Protein AF-A0A815GZT3-F1 (afdb_monomer_lite)

Secondary structure (DSSP, 8-state):
-HHHHHHHHHHHHHHHHHHHHHHHHHHHHHHHHHHHHTT----B---HHHHHHHHHHTTTTTHHHHHHHHHHHHHHHHHHHHHH-TTS-SS---PPPS--SS--SSHHHHHHHHHHHHHHHHHHHHHHHTT----TTS-HHHHHHHHHHHHHHHHHHHHHHHHHHHH--HHHHHHHHHHHHHHHHHHHHHHHHT--SSS-BHHHHHHHTTHHHHHHHHHSTTSTHHHHHHHHHHHHHHHHHHHHHHHHHHHHHHHHHHHTT-SS---HHHHHHHHHHSTTSHHHHHHHHHTT---------HHHHHHTTT----TT----HHHHHHHHHHHHHHHHHHHHHHHHHT-

Organism: NCBI:txid392033

Sequence (347 aa):
MLSWITGIATLLLATSTLIIKWAILKPIHEEIVEKFKKAQPIFFKQHSICRIIDLRAEFNLFTFPLACFIILLFTITTKRVSFQGSKYCKGYIGIPIPLDIFAHVKRILAAVIFAIFADELLDIANDALNGSNPSSNQGVVIVYLLQILRVFVIGFRCYPTLAAVYIDTWFSLICATLYVWFDFSITIVYTGLCRNDFYPSELDYNKTKGGRTMIYLQYYGTGSKLLFFQLLKDIPRYLCLAYISIKLPILLYERIRHRHMRDKQLTREQKTLLYSSLPYSVEAQYVKKLFGMSNIKVSTNRFSQTFQFIYAWRDDFRFSSRVVSVYTSIFLLLYFLTIQASHLIDE

Foldseek 3Di:
DVVVVLLVQLVVQLVVLLVVLLVLVVVLLVVQQVCVVVVHQRADAFDPVLVVCVVCVLVVVPLQVLLVVLQVVLLVVLVVVVVVDVQRDPPDSDRQDLAPQFDPPPLVLLLLLLQLLLLVVVVLVCCVVVPPPPPPPDDPVNSVVSSVSSSVSSVSSSRLLSRLSVVLDLVSLVSNLVSLVVVLVSVSCCLRRHDDPLHDHPVRCVVVVCVSNSVVCVQVNSDCVSVVLSSLSCSSVSSSSSSSNSVSVVSSVVSVVVVVPDDDDDRPVRVVVVQCPPCLHLNNVLVCVVVVNDPPPDPPDPVQVVCCVVDNDDSNDDDGSVVSSVVSSVVSVVSNVVSVVVVVVSD

pLDDT: mean 74.04, std 13.17, range [41.16, 92.88]

Radius of gyration: 24.09 Å; chains: 1; bounding box: 69×40×69 Å

Structure (mmCIF, N/CA/C/O backbone):
data_AF-A0A815GZT3-F1
#
_entry.id   AF-A0A815GZT3-F1
#
loop_
_atom_site.group_PDB
_atom_site.id
_atom_site.type_symbol
_atom_site.label_atom_id
_atom_site.label_alt_id
_atom_site.label_comp_id
_atom_site.label_asym_id
_atom_site.label_entity_id
_atom_site.label_seq_id
_atom_site.pdbx_PDB_ins_code
_atom_site.Cartn_x
_atom_site.Cartn_y
_atom_site.Cartn_z
_atom_site.occupancy
_atom_site.B_iso_or_equiv
_atom_site.auth_seq_id
_atom_site.auth_comp_id
_atom_site.auth_asym_id
_atom_site.auth_atom_id
_atom_site.pdbx_PDB_model_num
ATOM 1 N N . MET A 1 1 ? -21.952 12.118 4.242 1.00 59.06 1 MET A N 1
ATOM 2 C CA . MET A 1 1 ? -21.153 13.284 3.803 1.00 59.06 1 MET A CA 1
ATOM 3 C C . MET A 1 1 ? -19.653 13.035 3.945 1.00 59.06 1 MET A C 1
ATOM 5 O O . MET A 1 1 ? -18.968 13.043 2.936 1.00 59.06 1 MET A O 1
ATOM 9 N N . LEU A 1 2 ? -19.148 12.706 5.142 1.00 72.88 2 LEU A N 1
ATOM 10 C CA . LEU A 1 2 ? -17.709 12.494 5.379 1.00 72.88 2 LEU A CA 1
ATOM 11 C C . LEU A 1 2 ? -17.058 11.428 4.471 1.00 72.88 2 LEU A C 1
ATOM 13 O O . LEU A 1 2 ? -15.956 11.645 3.986 1.00 72.88 2 LEU A O 1
ATOM 17 N N . SER A 1 3 ? -17.751 10.319 4.182 1.00 73.06 3 SER A N 1
ATOM 18 C CA . SER A 1 3 ? -17.237 9.268 3.284 1.00 73.06 3 SER A CA 1
ATOM 19 C C . SER A 1 3 ? -17.050 9.728 1.829 1.00 73.06 3 SER A C 1
ATOM 21 O O . SER A 1 3 ? -16.141 9.266 1.145 1.00 73.06 3 SER A O 1
ATOM 23 N N . TRP A 1 4 ? -17.885 10.657 1.356 1.00 77.00 4 TRP A N 1
ATOM 24 C CA . TRP A 1 4 ? -17.755 11.237 0.015 1.00 77.00 4 TRP A CA 1
ATOM 25 C C . TRP A 1 4 ? -16.590 12.220 -0.048 1.00 77.00 4 TRP A C 1
ATOM 27 O O . TRP A 1 4 ? -15.804 12.173 -0.985 1.00 77.00 4 TRP A O 1
ATOM 37 N N . ILE A 1 5 ? -16.427 13.038 0.997 1.00 83.75 5 ILE A N 1
ATOM 38 C CA . ILE A 1 5 ? -15.283 13.949 1.126 1.00 83.75 5 ILE A CA 1
ATOM 39 C C . ILE A 1 5 ? -13.978 13.149 1.144 1.00 83.75 5 ILE A C 1
ATOM 41 O O . ILE A 1 5 ? -13.048 13.503 0.426 1.00 83.75 5 ILE A O 1
ATOM 45 N N . THR A 1 6 ? -13.922 12.037 1.894 1.00 83.25 6 THR A N 1
ATOM 46 C CA . THR A 1 6 ? -12.751 11.151 1.858 1.00 83.25 6 THR A CA 1
ATOM 47 C C . THR A 1 6 ? -12.503 10.619 0.456 1.00 83.25 6 THR A C 1
ATOM 49 O O . THR A 1 6 ? -11.382 10.727 -0.009 1.00 83.25 6 THR A O 1
ATOM 52 N N . GLY A 1 7 ? -13.530 10.117 -0.240 1.00 82.69 7 GLY A N 1
ATOM 53 C CA . GLY A 1 7 ? -13.370 9.568 -1.590 1.00 82.69 7 GLY A CA 1
ATOM 54 C C . GLY A 1 7 ? -12.833 10.591 -2.597 1.00 82.69 7 GLY A C 1
ATOM 55 O O . GLY A 1 7 ? -11.872 10.315 -3.313 1.00 82.69 7 GLY A O 1
ATOM 56 N N . ILE A 1 8 ? -13.399 11.801 -2.605 1.00 87.31 8 ILE A N 1
ATOM 57 C CA . ILE A 1 8 ? -12.973 12.879 -3.508 1.00 87.31 8 ILE A CA 1
ATOM 58 C C . ILE A 1 8 ? -11.546 13.320 -3.185 1.00 87.31 8 ILE A C 1
ATOM 60 O O . ILE A 1 8 ? -10.714 13.392 -4.084 1.00 87.31 8 ILE A O 1
ATOM 64 N N . ALA A 1 9 ? -11.232 13.556 -1.909 1.00 87.38 9 ALA A N 1
ATOM 65 C CA . ALA A 1 9 ? -9.887 13.950 -1.506 1.00 87.38 9 ALA A CA 1
ATOM 66 C C . ALA A 1 9 ? -8.850 12.876 -1.878 1.00 87.38 9 ALA A C 1
ATOM 68 O O . ALA A 1 9 ? -7.750 13.213 -2.306 1.00 87.38 9 ALA A O 1
ATOM 69 N N . THR A 1 10 ? -9.200 11.589 -1.765 1.00 88.75 10 THR A N 1
ATOM 70 C CA . THR A 1 10 ? -8.295 10.489 -2.132 1.00 88.75 10 THR A CA 1
ATOM 71 C C . THR A 1 10 ? -8.036 10.412 -3.620 1.00 88.75 10 THR A C 1
ATOM 73 O O . THR A 1 10 ? -6.897 10.199 -4.020 1.00 88.75 10 THR A O 1
ATOM 76 N N . LEU A 1 11 ? -9.062 10.660 -4.434 1.00 89.19 11 LEU A N 1
ATOM 77 C CA . LEU A 1 11 ? -8.921 10.768 -5.882 1.00 89.19 11 LEU A CA 1
ATOM 78 C C . LEU A 1 11 ? -8.040 11.961 -6.259 1.00 89.19 11 LEU A C 1
ATOM 80 O O . LEU A 1 11 ? -7.100 11.807 -7.031 1.00 89.19 11 LEU A O 1
ATOM 84 N N . LEU A 1 12 ? -8.284 13.130 -5.664 1.00 91.56 12 LEU A N 1
ATOM 85 C CA . LEU A 1 12 ? -7.478 14.325 -5.917 1.00 91.56 12 LEU A CA 1
ATOM 86 C C . LEU A 1 12 ? -6.007 14.111 -5.545 1.00 91.56 12 LEU A C 1
ATOM 88 O O . LEU A 1 12 ? -5.129 14.427 -6.342 1.00 91.56 12 LEU A O 1
ATOM 92 N N . LEU A 1 13 ? -5.728 13.520 -4.381 1.00 90.44 13 LEU A N 1
ATOM 93 C CA . LEU A 1 13 ? -4.356 13.246 -3.960 1.00 90.44 13 LEU A CA 1
ATOM 94 C C . LEU A 1 13 ? -3.682 12.182 -4.841 1.00 90.44 13 LEU A C 1
ATOM 96 O O . LEU A 1 13 ? -2.530 12.353 -5.216 1.00 90.44 13 LEU A O 1
ATOM 100 N N . ALA A 1 14 ? -4.389 11.115 -5.225 1.00 89.31 14 ALA A N 1
ATOM 101 C CA . ALA A 1 14 ? -3.829 10.097 -6.114 1.00 89.31 14 ALA A CA 1
ATOM 102 C C . ALA A 1 14 ? -3.549 10.649 -7.525 1.00 89.31 14 ALA A C 1
ATOM 104 O O . ALA A 1 14 ? -2.499 10.375 -8.109 1.00 89.31 14 ALA A O 1
ATOM 105 N N . THR A 1 15 ? -4.456 11.467 -8.068 1.00 89.62 15 THR A N 1
ATOM 106 C CA . THR A 1 15 ? -4.259 12.108 -9.379 1.00 89.62 15 THR A CA 1
ATOM 107 C C . THR A 1 15 ? -3.105 13.104 -9.357 1.00 89.62 15 THR A C 1
ATOM 109 O O . THR A 1 15 ? -2.285 13.084 -10.272 1.00 89.62 15 THR A O 1
ATOM 112 N N . SER A 1 16 ? -2.961 13.915 -8.302 1.00 89.50 16 SER A N 1
ATOM 113 C CA . SER A 1 16 ? -1.829 14.839 -8.188 1.00 89.50 16 SER A CA 1
ATOM 114 C C . SER A 1 16 ? -0.494 14.097 -8.101 1.00 89.50 16 SER A C 1
ATOM 116 O O . SER A 1 16 ? 0.462 14.494 -8.766 1.00 89.50 16 SER A O 1
ATOM 118 N N . THR A 1 17 ? -0.427 12.968 -7.386 1.00 88.00 17 THR A N 1
ATOM 119 C CA . THR A 1 17 ? 0.793 12.147 -7.349 1.00 88.00 17 THR A CA 1
ATOM 120 C C . THR A 1 17 ? 1.118 11.482 -8.679 1.00 88.00 17 THR A C 1
ATOM 122 O O . THR A 1 17 ? 2.289 11.421 -9.053 1.00 88.00 17 THR A O 1
ATOM 125 N N . LEU A 1 18 ? 0.107 11.040 -9.431 1.00 87.19 18 LEU A N 1
ATOM 126 C CA . LEU A 1 18 ? 0.306 10.496 -10.777 1.00 87.19 18 LEU A CA 1
ATOM 127 C C . LEU A 1 18 ? 0.819 11.569 -11.748 1.00 87.19 18 LEU A C 1
ATOM 129 O O . LEU A 1 18 ? 1.704 11.286 -12.551 1.00 87.19 18 LEU A O 1
ATOM 133 N N . ILE A 1 19 ? 0.330 12.809 -11.636 1.00 88.75 19 ILE A N 1
ATOM 134 C CA . ILE A 1 19 ? 0.822 13.945 -12.432 1.00 88.75 19 ILE A CA 1
ATOM 135 C C . ILE A 1 19 ? 2.286 14.254 -12.093 1.00 88.75 19 ILE A C 1
ATOM 137 O O . ILE A 1 19 ? 3.094 14.439 -13.003 1.00 88.75 19 ILE A O 1
ATOM 141 N N . ILE A 1 20 ? 2.652 14.264 -10.805 1.00 87.25 20 ILE A N 1
ATOM 142 C CA . ILE A 1 20 ? 4.048 14.450 -10.375 1.00 87.25 20 ILE A CA 1
ATOM 143 C C . ILE A 1 20 ? 4.932 13.343 -10.960 1.00 87.25 20 ILE A C 1
ATOM 145 O O . ILE A 1 20 ? 5.982 13.630 -11.531 1.00 87.25 20 ILE A O 1
ATOM 149 N N . LYS A 1 21 ? 4.490 12.083 -10.882 1.00 85.94 21 LYS A N 1
ATOM 150 C CA . LYS A 1 21 ? 5.225 10.953 -11.456 1.00 85.94 21 LYS A CA 1
ATOM 151 C C . LYS A 1 21 ? 5.387 11.076 -12.969 1.00 85.94 21 LYS A C 1
ATOM 153 O O . LYS A 1 21 ? 6.482 10.863 -13.478 1.00 85.94 21 LYS A O 1
ATOM 158 N N . TRP A 1 22 ? 4.336 11.463 -13.687 1.00 87.62 22 TRP A N 1
ATOM 159 C CA . TRP A 1 22 ? 4.410 11.721 -15.125 1.00 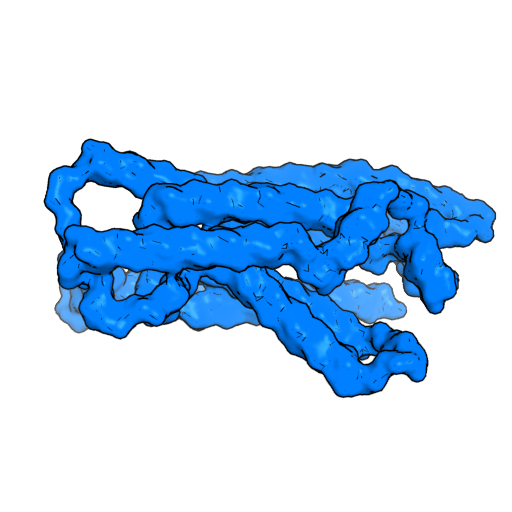87.62 22 TRP A CA 1
ATOM 160 C C . TRP A 1 22 ? 5.426 12.816 -15.460 1.00 87.62 22 TRP A C 1
ATOM 162 O O . TRP A 1 22 ? 6.231 12.644 -16.373 1.00 87.62 22 TRP A O 1
ATOM 172 N N . ALA A 1 23 ? 5.425 13.920 -14.708 1.00 87.94 23 ALA A N 1
ATOM 173 C CA . ALA A 1 23 ? 6.368 15.020 -14.905 1.00 87.94 23 ALA A CA 1
ATOM 174 C C . ALA A 1 23 ? 7.830 14.586 -14.700 1.00 87.94 23 ALA A C 1
ATOM 176 O O . ALA A 1 23 ? 8.710 15.087 -15.395 1.00 87.94 23 ALA A O 1
ATOM 177 N N . ILE A 1 24 ? 8.081 13.633 -13.795 1.00 84.56 24 ILE A N 1
ATOM 178 C CA . ILE A 1 24 ? 9.407 13.042 -13.566 1.00 84.56 24 ILE A CA 1
ATOM 179 C C . ILE A 1 24 ? 9.781 12.043 -14.672 1.00 84.56 24 ILE A C 1
ATOM 181 O O . ILE A 1 24 ? 10.914 12.042 -15.145 1.00 84.56 24 ILE A O 1
ATOM 185 N N . LEU A 1 25 ? 8.843 11.195 -15.101 1.00 83.00 25 LEU A N 1
ATOM 186 C CA . LEU A 1 25 ? 9.104 10.133 -16.078 1.00 83.00 25 LEU A CA 1
ATOM 187 C C . LEU A 1 25 ? 9.253 10.643 -17.512 1.00 83.00 25 LEU A C 1
ATOM 189 O O . LEU A 1 25 ? 10.026 10.076 -18.281 1.00 83.00 25 LEU A O 1
ATOM 193 N N . LYS A 1 26 ? 8.517 11.692 -17.888 1.00 86.69 26 LYS A N 1
ATOM 194 C CA . LYS A 1 26 ? 8.542 12.258 -19.241 1.00 86.69 26 LYS A CA 1
ATOM 195 C C . LYS A 1 26 ? 9.962 12.606 -19.733 1.00 86.69 26 LYS A C 1
ATOM 197 O O . LYS A 1 26 ? 10.320 12.102 -20.796 1.00 86.69 26 LYS A O 1
ATOM 202 N N . PRO A 1 27 ? 10.791 13.381 -19.003 1.00 85.31 27 PRO A N 1
ATOM 203 C CA . PRO A 1 27 ? 12.146 13.697 -19.459 1.00 85.31 27 PRO A CA 1
ATOM 204 C C . PRO A 1 27 ? 13.044 12.455 -19.555 1.00 85.31 27 PRO A C 1
ATOM 206 O O . PRO A 1 27 ? 13.835 12.346 -20.487 1.00 85.31 27 PRO A O 1
ATOM 209 N N . ILE A 1 28 ? 12.886 11.485 -18.643 1.00 81.56 28 ILE A N 1
ATOM 210 C CA . ILE A 1 28 ? 13.640 10.219 -18.676 1.00 81.56 28 ILE A CA 1
ATOM 211 C C . ILE A 1 28 ? 13.289 9.426 -19.941 1.00 81.56 28 ILE A C 1
ATOM 213 O O . ILE A 1 28 ? 14.171 8.907 -20.622 1.00 81.56 28 ILE A O 1
ATOM 217 N N . HIS A 1 29 ? 12.000 9.347 -20.277 1.00 84.38 29 HIS A N 1
ATOM 218 C CA . HIS A 1 29 ? 11.541 8.673 -21.487 1.00 84.38 29 HIS A CA 1
ATOM 219 C C . HIS A 1 29 ? 12.073 9.347 -22.754 1.00 84.38 29 HIS A C 1
ATOM 221 O O . HIS A 1 29 ? 12.561 8.655 -23.643 1.00 84.38 29 HIS A O 1
ATOM 227 N N . GLU A 1 30 ? 12.023 10.679 -22.831 1.00 85.69 30 GLU A N 1
ATOM 228 C CA . GLU A 1 30 ? 12.541 11.435 -23.978 1.00 85.69 30 GLU A CA 1
ATOM 229 C C . GLU A 1 30 ? 14.048 11.199 -24.181 1.00 85.69 30 GLU A C 1
ATOM 231 O O . GLU A 1 30 ? 14.469 10.904 -25.301 1.00 85.69 30 GLU A O 1
ATOM 236 N N . GLU A 1 31 ? 14.844 11.213 -23.105 1.00 85.06 31 GLU A N 1
ATOM 237 C CA . GLU A 1 31 ? 16.286 10.923 -23.153 1.00 85.06 31 GLU A CA 1
ATOM 238 C C . GLU A 1 31 ? 16.574 9.498 -23.662 1.00 85.06 31 GLU A C 1
ATOM 240 O O . GLU A 1 31 ? 17.445 9.277 -24.507 1.00 85.06 31 GLU A O 1
ATOM 245 N N . ILE A 1 32 ? 15.824 8.512 -23.167 1.00 81.38 32 ILE A N 1
ATOM 246 C CA . ILE A 1 32 ? 15.970 7.100 -23.544 1.00 81.38 32 ILE A CA 1
ATOM 247 C C . ILE A 1 32 ? 15.570 6.873 -25.003 1.00 81.38 32 ILE A C 1
ATOM 249 O O . ILE A 1 32 ? 16.263 6.159 -25.730 1.00 81.38 32 ILE A O 1
ATOM 253 N N . VAL A 1 33 ? 14.483 7.501 -25.452 1.00 83.25 33 VAL A N 1
ATOM 254 C CA . VAL A 1 33 ? 14.039 7.465 -26.849 1.00 83.25 33 VAL A CA 1
ATOM 255 C C . VAL A 1 33 ? 15.083 8.092 -27.771 1.00 83.25 33 VAL A C 1
ATOM 257 O O . VAL A 1 33 ? 15.347 7.563 -28.851 1.00 83.25 33 VAL A O 1
ATOM 260 N N . GLU A 1 34 ? 15.700 9.201 -27.365 1.00 84.88 34 GLU A N 1
ATOM 261 C CA . GLU A 1 34 ? 16.761 9.839 -28.141 1.00 84.88 34 GLU A CA 1
ATOM 262 C C . GLU A 1 34 ? 17.998 8.936 -28.257 1.00 84.88 34 GLU A C 1
ATOM 264 O O . GLU A 1 34 ? 18.522 8.745 -29.358 1.00 84.88 34 GLU A O 1
ATOM 269 N N . LYS A 1 35 ? 18.420 8.310 -27.151 1.00 83.44 35 LYS A N 1
ATOM 270 C CA . LYS A 1 35 ? 19.510 7.320 -27.138 1.00 83.44 35 LYS A CA 1
ATOM 271 C C . LYS A 1 35 ? 19.200 6.115 -28.024 1.00 83.44 35 LYS A C 1
ATOM 273 O O . LYS A 1 35 ? 20.061 5.698 -28.796 1.00 83.44 35 LYS A O 1
ATOM 278 N N . PHE A 1 36 ? 17.965 5.613 -27.980 1.00 81.75 36 PHE A N 1
ATOM 279 C CA . PHE A 1 36 ? 17.502 4.523 -28.839 1.00 81.75 36 PHE A CA 1
ATOM 280 C C . PHE A 1 36 ? 17.591 4.891 -30.326 1.00 81.75 36 PHE A C 1
ATOM 282 O O . PHE A 1 36 ? 18.161 4.136 -31.112 1.00 81.75 36 PHE A O 1
ATOM 289 N N . LYS A 1 37 ? 17.125 6.087 -30.713 1.00 84.88 37 LYS A N 1
ATOM 290 C CA . LYS A 1 37 ? 17.229 6.589 -32.098 1.00 84.88 37 LYS A CA 1
ATOM 291 C C . LYS A 1 37 ? 18.677 6.744 -32.569 1.00 84.88 37 LYS A C 1
ATOM 293 O O . LYS A 1 37 ? 18.953 6.560 -33.749 1.00 84.88 37 LYS A O 1
ATOM 298 N N . LYS A 1 38 ? 19.596 7.078 -31.659 1.00 87.25 38 LYS A N 1
ATOM 299 C CA . LYS A 1 38 ? 21.034 7.241 -31.934 1.00 87.25 38 LYS A CA 1
ATOM 300 C C . LYS A 1 38 ? 21.836 5.936 -31.832 1.00 87.25 38 LYS A C 1
ATOM 302 O O . LYS A 1 38 ? 23.059 5.994 -31.933 1.00 87.25 38 LYS A O 1
ATOM 307 N N . ALA A 1 39 ? 21.184 4.789 -31.605 1.00 82.44 39 ALA A N 1
ATOM 308 C CA . ALA A 1 39 ? 21.832 3.499 -31.339 1.00 82.44 39 ALA A CA 1
ATOM 309 C C . ALA A 1 39 ? 22.882 3.564 -30.205 1.00 82.44 39 ALA A C 1
ATOM 311 O O . ALA A 1 39 ? 23.892 2.862 -30.214 1.00 82.44 39 ALA A O 1
ATOM 312 N N . GLN A 1 40 ? 22.642 4.437 -29.226 1.00 81.56 40 GLN A N 1
ATOM 313 C CA . GLN A 1 40 ? 23.456 4.586 -28.026 1.00 81.56 40 GLN A CA 1
ATOM 314 C C . GLN A 1 40 ? 22.949 3.653 -26.921 1.00 81.56 40 GLN A C 1
ATOM 316 O O . GLN A 1 40 ? 21.785 3.242 -26.942 1.00 81.56 40 GLN A O 1
ATOM 321 N N . PRO A 1 41 ? 23.794 3.310 -25.933 1.00 73.69 41 PRO A N 1
ATOM 322 C CA . PRO A 1 41 ? 23.380 2.434 -24.848 1.00 73.69 41 PRO A CA 1
ATOM 323 C C . PRO A 1 41 ? 22.200 3.039 -24.066 1.00 73.69 41 PRO A C 1
ATOM 325 O O . PRO A 1 41 ? 22.225 4.193 -23.632 1.00 73.69 41 PRO A O 1
ATOM 328 N N . ILE A 1 42 ? 21.141 2.238 -23.928 1.00 78.31 42 ILE A N 1
ATOM 329 C CA . ILE A 1 42 ? 19.813 2.649 -23.459 1.00 78.31 42 ILE A CA 1
ATOM 330 C C . ILE A 1 42 ? 19.761 2.542 -21.932 1.00 78.31 42 ILE A C 1
ATOM 332 O O . ILE A 1 42 ? 19.176 1.615 -21.375 1.00 78.31 42 ILE A O 1
ATOM 336 N N . PHE A 1 43 ? 20.412 3.474 -21.245 1.00 76.25 43 PHE A N 1
ATOM 337 C CA . PHE A 1 43 ? 20.335 3.587 -19.790 1.00 76.25 43 PHE A CA 1
ATOM 338 C C . PHE A 1 43 ? 20.165 5.043 -19.369 1.00 76.25 43 PHE A C 1
ATOM 340 O O . PHE A 1 43 ? 20.663 5.963 -20.031 1.00 76.25 43 PHE A O 1
ATOM 347 N N . PHE A 1 44 ? 19.476 5.253 -18.248 1.00 73.56 44 PHE A N 1
ATOM 348 C CA . PHE A 1 44 ? 19.422 6.559 -17.600 1.00 73.56 44 PHE A CA 1
ATOM 349 C C . PHE A 1 44 ? 20.451 6.622 -16.474 1.00 73.56 44 PHE A C 1
ATOM 351 O O . PHE A 1 44 ? 20.708 5.638 -15.772 1.00 73.56 44 PHE A O 1
ATOM 358 N N . LYS A 1 45 ? 21.047 7.801 -16.290 1.00 71.00 45 LYS A N 1
ATOM 359 C CA . LYS A 1 45 ? 21.929 8.040 -15.153 1.00 71.00 45 LYS A CA 1
ATOM 360 C C . LYS A 1 45 ? 21.056 8.299 -13.931 1.00 71.00 45 LYS A C 1
ATOM 362 O O . LYS A 1 45 ? 20.392 9.330 -13.850 1.00 71.00 45 LYS A O 1
ATOM 367 N N . GLN A 1 46 ? 21.040 7.358 -12.992 1.00 69.88 46 GLN A N 1
ATOM 368 C CA . GLN A 1 46 ? 20.306 7.530 -11.742 1.00 69.88 46 GLN A CA 1
ATOM 369 C C . GLN A 1 46 ? 20.796 8.777 -10.998 1.00 69.88 46 GLN A C 1
ATOM 371 O O . GLN A 1 46 ? 21.999 9.053 -10.920 1.00 69.88 46 GLN A O 1
ATOM 376 N N . HIS A 1 47 ? 19.860 9.522 -10.410 1.00 71.69 47 HIS A N 1
ATOM 377 C CA . HIS A 1 47 ? 20.213 10.640 -9.544 1.00 71.69 47 HIS A CA 1
ATOM 378 C C . HIS A 1 47 ? 21.013 10.122 -8.341 1.00 71.69 47 HIS A C 1
ATOM 380 O O . HIS A 1 47 ? 20.734 9.045 -7.815 1.00 71.69 47 HIS A O 1
ATOM 386 N N . SER A 1 48 ? 21.966 10.909 -7.838 1.00 69.50 48 SER A N 1
ATOM 387 C CA . SER A 1 48 ? 22.783 10.554 -6.660 1.00 69.50 48 SER A CA 1
ATOM 388 C C . SER A 1 48 ? 21.958 10.133 -5.433 1.00 69.50 48 SER A C 1
ATOM 390 O O . SER A 1 48 ? 22.391 9.289 -4.649 1.00 69.50 48 SER A O 1
ATOM 392 N N . ILE A 1 49 ? 20.747 10.682 -5.303 1.00 67.69 49 ILE A N 1
ATOM 393 C CA . ILE A 1 49 ? 19.773 10.365 -4.257 1.00 67.69 49 ILE A CA 1
ATOM 394 C C . ILE A 1 49 ? 19.338 8.893 -4.348 1.00 67.69 49 ILE A C 1
ATOM 396 O O . ILE A 1 49 ? 19.230 8.228 -3.321 1.00 67.69 49 ILE A O 1
ATOM 400 N N . CYS A 1 50 ? 19.183 8.342 -5.555 1.00 68.69 50 CYS A N 1
ATOM 401 C CA . CYS A 1 50 ? 18.778 6.953 -5.753 1.00 68.69 50 CYS A CA 1
ATOM 402 C C . CYS A 1 50 ? 19.826 5.953 -5.291 1.00 68.69 50 CYS A C 1
ATOM 404 O O . CYS A 1 50 ? 19.455 4.921 -4.762 1.00 68.69 50 CYS A O 1
ATOM 406 N N . ARG A 1 51 ? 21.121 6.278 -5.330 1.00 63.81 51 ARG A N 1
ATOM 407 C CA . ARG A 1 51 ? 22.150 5.386 -4.771 1.00 63.81 51 ARG A CA 1
ATOM 408 C C . ARG A 1 51 ? 22.021 5.222 -3.251 1.00 63.81 51 ARG A C 1
ATOM 410 O O . ARG A 1 51 ? 22.331 4.164 -2.715 1.00 63.81 51 ARG A O 1
ATOM 417 N N . ILE A 1 52 ? 21.564 6.266 -2.555 1.00 63.22 52 ILE A N 1
ATOM 418 C CA . ILE A 1 52 ? 21.295 6.228 -1.110 1.00 63.22 52 ILE A CA 1
ATOM 419 C C . ILE A 1 52 ? 19.964 5.523 -0.836 1.00 63.22 52 ILE A C 1
ATOM 421 O O . ILE A 1 52 ? 19.851 4.822 0.168 1.00 63.22 52 ILE A O 1
ATOM 425 N N . ILE A 1 53 ? 18.967 5.708 -1.707 1.00 63.56 53 ILE A N 1
ATOM 426 C CA . ILE A 1 53 ? 17.635 5.128 -1.532 1.00 63.56 53 ILE A CA 1
ATOM 427 C C . ILE A 1 53 ? 17.589 3.654 -1.961 1.00 63.56 53 ILE A C 1
ATOM 429 O O . ILE A 1 53 ? 17.092 2.877 -1.169 1.00 63.56 53 ILE A O 1
ATOM 433 N N . ASP A 1 54 ? 18.138 3.223 -3.100 1.00 58.41 54 ASP A N 1
ATOM 434 C CA . ASP A 1 54 ? 18.113 1.825 -3.587 1.00 58.41 54 ASP A CA 1
ATOM 435 C C . ASP A 1 54 ? 18.745 0.854 -2.583 1.00 58.41 54 ASP A C 1
ATOM 437 O O . ASP A 1 54 ? 18.103 -0.101 -2.146 1.00 58.41 54 ASP A O 1
ATOM 441 N N . LEU A 1 55 ? 19.951 1.172 -2.099 1.00 52.75 55 LEU A N 1
ATOM 442 C CA . LEU A 1 55 ? 20.662 0.392 -1.073 1.00 52.75 55 LEU A CA 1
ATOM 443 C C . LEU A 1 55 ? 19.896 0.328 0.263 1.00 52.75 55 LEU A C 1
ATOM 445 O O . LEU A 1 55 ? 20.134 -0.551 1.088 1.00 52.75 55 LEU A O 1
ATOM 449 N N . ARG A 1 56 ? 18.980 1.276 0.493 1.00 51.00 56 ARG A N 1
ATOM 450 C CA . ARG A 1 56 ? 18.152 1.374 1.703 1.00 51.00 56 ARG A CA 1
ATOM 451 C C . ARG A 1 56 ? 16.704 0.925 1.492 1.00 51.00 56 ARG A C 1
ATOM 453 O O . ARG A 1 56 ? 16.038 0.673 2.492 1.00 51.00 56 ARG A O 1
ATOM 460 N N . ALA A 1 57 ? 16.218 0.817 0.257 1.00 51.50 57 ALA A N 1
ATOM 461 C CA . ALA A 1 57 ? 14.846 0.474 -0.111 1.00 51.50 57 ALA A CA 1
ATOM 462 C C . ALA A 1 57 ? 14.663 -1.040 -0.233 1.00 51.50 57 ALA A C 1
ATOM 464 O O . ALA A 1 57 ? 13.629 -1.547 0.193 1.00 51.50 57 ALA A O 1
ATOM 465 N N . GLU A 1 58 ? 15.692 -1.777 -0.669 1.00 55.25 58 GLU A N 1
ATOM 466 C CA . GLU A 1 58 ? 15.702 -3.246 -0.570 1.00 55.25 58 GLU A CA 1
ATOM 467 C C . GLU A 1 58 ? 15.560 -3.725 0.889 1.00 55.25 58 GLU A C 1
ATOM 469 O O . GLU A 1 58 ? 14.924 -4.745 1.151 1.00 55.25 58 GLU A O 1
ATOM 474 N N . PHE A 1 59 ? 16.068 -2.943 1.852 1.00 52.38 59 PHE A N 1
ATOM 475 C CA . PHE A 1 59 ? 16.059 -3.275 3.285 1.00 52.38 59 PHE A CA 1
ATOM 476 C C . PHE A 1 59 ? 15.154 -2.379 4.153 1.00 52.38 59 PHE A C 1
ATOM 478 O O . PHE A 1 59 ? 15.151 -2.525 5.375 1.00 52.38 59 PHE A O 1
ATOM 485 N N . ASN A 1 60 ? 14.389 -1.448 3.563 1.00 60.88 60 ASN A N 1
ATOM 486 C CA . ASN A 1 60 ? 13.537 -0.476 4.277 1.00 60.88 60 ASN A CA 1
ATOM 487 C C . ASN A 1 60 ? 14.231 0.231 5.470 1.00 60.88 60 ASN A C 1
ATOM 489 O O . ASN A 1 60 ? 13.624 0.491 6.510 1.00 60.88 60 ASN A O 1
ATOM 493 N N . LEU A 1 61 ? 15.510 0.581 5.328 1.00 65.06 61 LEU A N 1
ATOM 494 C CA . LEU A 1 61 ? 16.387 1.025 6.424 1.00 65.06 61 LEU A CA 1
ATOM 495 C C . LEU A 1 61 ? 15.959 2.343 7.101 1.00 65.06 61 LEU A C 1
ATOM 497 O O . LEU A 1 61 ? 16.427 2.648 8.192 1.00 65.06 61 LEU A O 1
ATOM 501 N N . PHE A 1 62 ? 15.072 3.127 6.483 1.00 70.00 62 PHE A N 1
ATOM 502 C CA . PHE A 1 62 ? 14.521 4.350 7.078 1.00 70.00 62 PHE A CA 1
ATOM 503 C C . PHE A 1 62 ? 13.174 4.128 7.766 1.00 70.00 62 PHE A C 1
ATOM 505 O O . PHE A 1 62 ? 12.970 4.543 8.907 1.00 70.00 62 PHE A O 1
ATOM 512 N N . THR A 1 63 ? 12.239 3.486 7.071 1.00 77.94 63 THR A N 1
ATOM 513 C CA . THR A 1 63 ? 10.854 3.340 7.530 1.00 77.94 63 THR A CA 1
ATOM 514 C C . THR A 1 63 ? 10.717 2.244 8.579 1.00 77.94 63 THR A C 1
ATOM 516 O O . THR A 1 63 ? 9.855 2.361 9.451 1.00 77.94 63 THR A O 1
ATOM 519 N N . PHE A 1 64 ? 11.587 1.228 8.555 1.00 83.19 64 PHE A N 1
ATOM 520 C CA . PHE A 1 64 ? 11.580 0.131 9.520 1.00 83.19 64 PHE A CA 1
ATOM 521 C C . PHE A 1 64 ? 12.047 0.552 10.927 1.00 83.19 64 PHE A C 1
ATOM 523 O O . PHE A 1 64 ? 11.272 0.358 11.865 1.00 83.19 64 PHE A O 1
ATOM 530 N N . PRO A 1 65 ? 13.220 1.194 11.140 1.00 86.12 65 PRO A N 1
ATOM 531 C CA . PRO A 1 65 ? 13.603 1.652 12.479 1.00 86.12 65 PRO A CA 1
ATOM 532 C C . PRO A 1 65 ? 12.615 2.668 13.053 1.00 86.12 65 PRO A C 1
ATOM 534 O O . PRO A 1 65 ? 12.297 2.620 14.242 1.00 86.12 65 PRO A O 1
ATOM 537 N N . LEU A 1 66 ? 12.077 3.547 12.199 1.00 88.00 66 LEU A N 1
ATOM 538 C CA . LEU A 1 66 ? 11.040 4.497 12.586 1.00 88.00 66 LEU A CA 1
ATOM 539 C C . LEU A 1 66 ? 9.755 3.777 13.026 1.00 88.00 66 LEU A C 1
ATOM 541 O O . LEU A 1 66 ? 9.187 4.125 14.060 1.00 88.00 66 LEU A O 1
ATOM 545 N N . ALA A 1 67 ? 9.320 2.746 12.294 1.00 87.69 67 ALA A N 1
ATOM 546 C CA . ALA A 1 67 ? 8.175 1.923 12.678 1.00 87.69 67 ALA A CA 1
ATOM 547 C C . ALA A 1 67 ? 8.403 1.239 14.031 1.00 87.69 67 ALA A C 1
ATOM 549 O O . ALA A 1 67 ? 7.570 1.365 14.928 1.00 87.69 67 ALA A O 1
ATOM 550 N N . CYS A 1 68 ? 9.554 0.587 14.213 1.00 89.19 68 CYS A N 1
ATOM 551 C CA . CYS A 1 68 ? 9.936 -0.053 15.471 1.00 89.19 68 CYS A CA 1
ATOM 552 C C . CYS A 1 68 ? 9.939 0.942 16.640 1.00 89.19 68 CYS A C 1
ATOM 554 O O . CYS A 1 68 ? 9.388 0.652 17.703 1.00 89.19 68 CYS A O 1
ATOM 556 N N . PHE A 1 69 ? 10.481 2.145 16.434 1.00 90.94 69 PHE A N 1
ATOM 557 C CA . PHE A 1 69 ? 10.465 3.209 17.434 1.00 90.94 69 PHE A CA 1
ATOM 558 C C . PHE A 1 69 ? 9.036 3.625 17.817 1.00 90.94 69 PHE A C 1
ATOM 560 O O . PHE A 1 69 ? 8.720 3.736 19.002 1.00 90.94 69 PHE A O 1
ATOM 567 N N . ILE A 1 70 ? 8.136 3.783 16.841 1.00 90.50 70 ILE A N 1
ATOM 568 C CA . ILE A 1 70 ? 6.726 4.109 17.105 1.00 90.50 70 ILE A CA 1
ATOM 569 C C . ILE A 1 70 ? 6.022 2.969 17.859 1.00 90.50 70 ILE A C 1
ATOM 571 O O . ILE A 1 70 ? 5.260 3.231 18.790 1.00 90.50 70 ILE A O 1
ATOM 575 N N . ILE A 1 71 ? 6.297 1.705 17.523 1.00 88.75 71 ILE A N 1
ATOM 576 C CA . ILE A 1 71 ? 5.745 0.537 18.234 1.00 88.75 71 ILE A CA 1
ATOM 577 C C . ILE A 1 71 ? 6.194 0.532 19.699 1.00 88.75 71 ILE A C 1
ATOM 579 O O . ILE A 1 71 ? 5.380 0.299 20.600 1.00 88.75 71 ILE A O 1
ATOM 583 N N . LEU A 1 72 ? 7.468 0.834 19.959 1.00 89.12 72 LEU A N 1
ATOM 584 C CA . LEU A 1 72 ? 7.993 0.970 21.317 1.00 89.12 72 LEU A CA 1
ATOM 585 C C . LEU A 1 72 ? 7.309 2.118 22.066 1.00 89.12 72 LEU A C 1
ATOM 587 O O . LEU A 1 72 ? 6.858 1.922 23.196 1.00 89.12 72 LEU A O 1
ATOM 591 N N . LEU A 1 73 ? 7.138 3.284 21.432 1.00 89.19 73 LEU A N 1
ATOM 592 C CA . LEU A 1 73 ? 6.390 4.405 22.013 1.00 89.19 73 LEU A CA 1
ATOM 593 C C . LEU A 1 73 ? 4.947 4.017 22.358 1.00 89.19 73 LEU A C 1
ATOM 595 O O . LEU A 1 73 ? 4.448 4.360 23.434 1.00 89.19 73 LEU A O 1
ATOM 599 N N . PHE A 1 74 ? 4.271 3.270 21.486 1.00 88.19 74 PHE A N 1
ATOM 600 C CA . PHE A 1 74 ? 2.921 2.778 21.755 1.00 88.19 74 PHE A CA 1
ATOM 601 C C . PHE A 1 74 ? 2.898 1.801 22.926 1.00 88.19 74 PHE A C 1
ATOM 603 O O . PHE A 1 74 ? 2.041 1.917 23.792 1.00 88.19 74 PHE A O 1
ATOM 610 N N . THR A 1 75 ? 3.878 0.908 23.017 1.00 85.12 75 THR A N 1
ATOM 611 C CA . THR A 1 75 ? 3.995 -0.046 24.128 1.00 85.12 75 THR A CA 1
ATOM 612 C C . THR A 1 75 ? 4.249 0.663 25.466 1.00 85.12 75 THR A C 1
ATOM 614 O O . THR A 1 75 ? 3.655 0.317 26.488 1.00 85.12 75 THR A O 1
ATOM 617 N N . ILE A 1 76 ? 5.088 1.704 25.484 1.00 84.00 76 ILE A N 1
ATOM 618 C CA . ILE A 1 76 ? 5.354 2.502 26.692 1.00 84.00 76 ILE A CA 1
ATOM 619 C C . ILE A 1 76 ? 4.107 3.291 27.108 1.00 84.00 76 ILE A C 1
ATOM 621 O O . ILE A 1 76 ? 3.769 3.340 28.293 1.00 84.00 76 ILE A O 1
ATOM 625 N N . THR A 1 77 ? 3.415 3.914 26.153 1.00 80.19 77 THR A N 1
ATOM 626 C CA . THR A 1 77 ? 2.214 4.715 26.437 1.00 80.19 77 THR A CA 1
ATOM 627 C C . THR A 1 77 ? 1.056 3.852 26.929 1.00 80.19 77 THR A C 1
ATOM 629 O O . THR A 1 77 ? 0.430 4.210 27.927 1.00 80.19 77 THR A O 1
ATOM 632 N N . THR A 1 78 ? 0.809 2.689 26.320 1.00 74.06 78 THR A N 1
ATOM 633 C CA . THR A 1 78 ? -0.217 1.748 26.798 1.00 74.06 78 THR A CA 1
ATOM 634 C C . THR A 1 78 ? 0.117 1.210 28.186 1.00 74.06 78 THR A C 1
ATOM 636 O O . THR A 1 78 ? -0.768 1.171 29.042 1.00 74.06 78 THR A O 1
ATOM 639 N N . LYS A 1 79 ? 1.393 0.896 28.460 1.00 74.62 79 LYS A N 1
ATOM 640 C CA . LYS A 1 79 ? 1.859 0.499 29.797 1.00 74.62 79 LYS A CA 1
ATOM 641 C C . LYS A 1 79 ? 1.576 1.593 30.829 1.00 74.62 79 LYS A C 1
ATOM 643 O O . LYS A 1 79 ? 0.952 1.314 31.846 1.00 74.62 79 LYS A O 1
ATOM 648 N N . ARG A 1 80 ? 1.960 2.848 30.567 1.00 74.19 80 ARG A N 1
ATOM 649 C CA . ARG A 1 80 ? 1.718 3.971 31.499 1.00 74.19 80 ARG A CA 1
ATOM 650 C C . ARG A 1 80 ? 0.232 4.169 31.815 1.00 74.19 80 ARG A C 1
ATOM 652 O O . ARG A 1 80 ? -0.117 4.355 32.976 1.00 74.19 80 ARG A O 1
ATOM 659 N N . VAL A 1 81 ? -0.636 4.081 30.806 1.00 67.50 81 VAL A N 1
ATOM 660 C CA . VAL A 1 81 ? -2.094 4.214 30.986 1.00 67.50 81 VAL A CA 1
ATOM 661 C C . VAL A 1 81 ? -2.678 3.040 31.782 1.00 67.50 81 VAL A C 1
ATOM 663 O O . VAL A 1 81 ? -3.555 3.253 32.614 1.00 67.50 81 VAL A O 1
ATOM 666 N N . SER A 1 82 ? -2.170 1.821 31.573 1.00 60.84 82 SER A N 1
ATOM 667 C CA . SER A 1 82 ? -2.561 0.626 32.336 1.00 60.84 82 SER A CA 1
ATOM 668 C C . SER A 1 82 ? -2.171 0.723 33.820 1.00 60.84 82 SER A C 1
ATOM 670 O O . SER A 1 82 ? -2.970 0.387 34.690 1.00 60.84 82 SER A O 1
ATOM 672 N N . PHE A 1 83 ? -0.988 1.271 34.131 1.00 60.44 83 PHE A N 1
ATOM 673 C CA . PHE A 1 83 ? -0.551 1.490 35.518 1.00 60.44 83 PHE A CA 1
ATOM 674 C C . PHE A 1 83 ? -1.370 2.563 36.255 1.00 60.44 83 PHE A C 1
ATOM 676 O O . PHE A 1 83 ? -1.603 2.431 37.453 1.00 60.44 83 PHE A O 1
ATOM 683 N N . GLN A 1 84 ? -1.815 3.618 35.564 1.00 58.16 84 GLN A N 1
ATOM 684 C CA . GLN A 1 84 ? -2.563 4.729 36.177 1.00 58.16 84 GLN A CA 1
ATOM 685 C C . GLN A 1 84 ? -4.064 4.458 36.343 1.00 58.16 84 GLN A C 1
ATOM 687 O O . GLN A 1 84 ? -4.745 5.172 37.076 1.00 58.16 84 GLN A O 1
ATOM 692 N N . GLY A 1 85 ? -4.603 3.434 35.684 1.00 51.81 85 GLY A N 1
ATOM 693 C CA . GLY A 1 85 ? -6.002 3.061 35.814 1.00 51.81 85 GLY A CA 1
ATOM 694 C C . GLY A 1 85 ? -6.169 1.563 35.658 1.00 51.81 85 GLY A C 1
ATOM 695 O O . GLY A 1 85 ? -5.926 1.023 34.584 1.00 51.81 85 GLY A O 1
ATOM 696 N N . SER A 1 86 ? -6.703 0.911 36.691 1.00 46.94 86 SER A N 1
ATOM 697 C CA . SER A 1 86 ? -7.052 -0.520 36.761 1.00 46.94 86 SER A CA 1
ATOM 698 C C . SER A 1 86 ? -8.026 -1.032 35.676 1.00 46.94 86 SER A C 1
ATOM 700 O O . SER A 1 86 ? -8.541 -2.143 35.784 1.00 46.94 86 SER A O 1
ATOM 702 N N . LYS A 1 87 ? -8.309 -0.231 34.641 1.00 50.84 87 LYS A N 1
ATOM 703 C CA . LYS A 1 87 ? -9.359 -0.414 33.632 1.00 50.84 87 LYS A CA 1
ATOM 704 C C . LYS A 1 87 ? -8.868 -0.958 32.290 1.00 50.84 87 LYS A C 1
ATOM 706 O O . LYS A 1 87 ? -9.700 -1.371 31.490 1.00 50.84 87 LYS A O 1
ATOM 711 N N . TYR A 1 88 ? -7.562 -0.969 32.020 1.00 47.62 88 TYR A N 1
ATOM 712 C CA . TYR A 1 88 ? -7.025 -1.454 30.745 1.00 47.62 88 TYR A CA 1
ATOM 713 C C . TYR A 1 88 ? -5.918 -2.473 31.016 1.00 47.62 88 TYR A C 1
ATOM 715 O O . TYR A 1 88 ? -4.781 -2.108 31.294 1.00 47.62 88 TYR A O 1
ATOM 723 N N . CYS A 1 89 ? -6.281 -3.754 30.955 1.00 45.16 89 CYS A N 1
ATOM 724 C CA . CYS A 1 89 ? -5.386 -4.906 31.077 1.00 45.16 89 CYS A CA 1
ATOM 725 C C . CYS A 1 89 ? -4.773 -5.126 32.473 1.00 45.16 89 CYS A C 1
ATOM 727 O O . CYS A 1 89 ? -3.584 -4.903 32.684 1.00 45.16 89 CYS A O 1
ATOM 729 N N . LYS A 1 90 ? -5.540 -5.716 33.402 1.00 41.16 90 LYS A N 1
ATOM 730 C CA . LYS A 1 90 ? -4.918 -6.589 34.411 1.00 41.16 90 LYS A CA 1
ATOM 731 C C . LYS A 1 90 ? -4.385 -7.830 33.675 1.00 41.16 90 LYS A C 1
ATOM 733 O O . LYS A 1 90 ? -5.161 -8.729 33.381 1.00 41.16 90 LYS A O 1
ATOM 738 N N . GLY A 1 91 ? -3.098 -7.847 33.316 1.00 45.69 91 GLY A N 1
ATOM 739 C CA . GLY A 1 91 ? -2.384 -9.095 32.993 1.00 45.69 91 GLY A CA 1
ATOM 740 C C . GLY A 1 91 ? -1.633 -9.196 31.659 1.00 45.69 91 GLY A C 1
ATOM 741 O O . GLY A 1 91 ? -0.812 -10.095 31.535 1.00 45.69 91 GLY A O 1
ATOM 742 N N . TYR A 1 92 ? -1.822 -8.298 30.686 1.00 49.12 92 TYR A N 1
ATOM 743 C CA . TYR A 1 92 ? -1.091 -8.379 29.407 1.00 49.12 92 TYR A CA 1
ATOM 744 C C . TYR A 1 92 ? -0.028 -7.283 29.279 1.00 49.12 92 TYR A C 1
ATOM 746 O O . TYR A 1 92 ? -0.304 -6.166 28.843 1.00 49.12 92 TYR A O 1
ATOM 754 N N . ILE A 1 93 ? 1.212 -7.634 29.630 1.00 54.28 93 ILE A N 1
ATOM 755 C CA . ILE A 1 93 ? 2.424 -6.906 29.230 1.00 54.28 93 ILE A CA 1
ATOM 756 C C . ILE A 1 93 ? 2.713 -7.327 27.785 1.00 54.28 93 ILE A C 1
ATOM 758 O O . ILE A 1 93 ? 3.458 -8.270 27.543 1.00 54.28 93 ILE A O 1
ATOM 762 N N . GLY A 1 94 ? 2.040 -6.705 26.819 1.00 62.88 94 GLY A N 1
ATOM 763 C CA . GLY A 1 94 ? 2.133 -7.101 25.414 1.00 62.88 94 GLY A CA 1
ATOM 764 C C . GLY A 1 94 ? 2.228 -5.915 24.466 1.00 62.88 94 GLY A C 1
ATOM 765 O O . GLY A 1 94 ? 1.736 -4.823 24.761 1.00 62.88 94 GLY A O 1
ATOM 766 N N . ILE A 1 95 ? 2.850 -6.150 23.310 1.00 71.94 95 ILE A N 1
ATOM 767 C CA . ILE A 1 95 ? 2.825 -5.234 22.165 1.00 71.94 95 ILE A CA 1
ATOM 768 C C . ILE A 1 95 ? 1.346 -4.976 21.809 1.00 71.94 95 ILE A C 1
ATOM 770 O O . ILE A 1 95 ? 0.551 -5.921 21.799 1.00 71.94 95 ILE A O 1
ATOM 774 N N . PRO A 1 96 ? 0.930 -3.719 21.563 1.00 69.38 96 PRO A N 1
ATOM 775 C CA . PRO A 1 96 ? -0.473 -3.396 21.316 1.00 69.38 96 PRO A CA 1
ATOM 776 C C . PRO A 1 96 ? -1.011 -4.167 20.115 1.00 69.38 96 PRO A C 1
ATOM 778 O O . PRO A 1 96 ? -0.430 -4.077 19.038 1.00 69.38 96 PRO A O 1
ATOM 781 N N . ILE A 1 97 ? -2.128 -4.878 20.285 1.00 72.75 97 ILE A N 1
ATOM 782 C CA . ILE A 1 97 ? -2.765 -5.652 19.212 1.00 72.75 97 ILE A CA 1
ATOM 783 C C . ILE A 1 97 ? -3.033 -4.718 18.017 1.00 72.75 97 ILE A C 1
ATOM 785 O O . ILE A 1 97 ? -3.700 -3.695 18.192 1.00 72.75 97 ILE A O 1
ATOM 789 N N . PRO A 1 98 ? -2.521 -5.030 16.814 1.00 65.81 98 PRO A N 1
ATOM 790 C CA . PRO A 1 98 ? -2.577 -4.106 15.686 1.00 65.81 98 PRO A CA 1
ATOM 791 C C . PRO A 1 98 ? -3.990 -4.010 15.106 1.00 65.81 98 PRO A C 1
ATOM 793 O O . PRO A 1 98 ? -4.397 -2.959 14.628 1.00 65.81 98 PRO A O 1
ATOM 796 N N . LEU A 1 99 ? -4.776 -5.083 15.165 1.00 70.25 99 LEU A N 1
ATOM 797 C CA . LEU A 1 99 ? -6.130 -5.094 14.636 1.00 70.25 99 LEU A CA 1
ATOM 798 C C . LEU A 1 99 ? -7.013 -6.020 15.462 1.00 70.25 99 LEU A C 1
ATOM 800 O O . LEU A 1 99 ? -6.665 -7.172 15.709 1.00 70.25 99 LEU A O 1
ATOM 804 N N . ASP A 1 100 ? -8.192 -5.528 15.829 1.00 66.25 100 ASP A N 1
ATOM 805 C CA . ASP A 1 100 ? -9.258 -6.398 16.299 1.00 66.25 100 ASP A CA 1
ATOM 806 C C . ASP A 1 100 ? -9.951 -6.992 15.079 1.00 66.25 100 ASP A C 1
ATOM 808 O O . ASP A 1 100 ? -10.716 -6.327 14.374 1.00 66.25 100 ASP A O 1
ATOM 812 N N . ILE A 1 101 ? -9.609 -8.236 14.782 1.00 63.59 101 ILE A N 1
ATOM 813 C CA . ILE A 1 101 ? -10.062 -8.880 13.559 1.00 63.59 101 ILE A CA 1
ATOM 814 C C . ILE A 1 101 ? -11.561 -9.241 13.625 1.00 63.59 101 ILE A C 1
ATOM 816 O O . ILE A 1 101 ? -12.220 -9.427 12.598 1.00 63.59 101 ILE A O 1
ATOM 820 N N . PHE A 1 102 ? -12.113 -9.300 14.835 1.00 58.72 102 PHE A N 1
ATOM 821 C CA . PHE A 1 102 ? -13.522 -9.579 15.073 1.00 58.72 102 PHE A CA 1
ATOM 822 C C . PHE A 1 102 ? -14.334 -8.292 15.236 1.00 58.72 102 PHE A C 1
ATOM 824 O O . PHE A 1 102 ? -15.523 -8.272 14.910 1.00 58.72 102 PHE A O 1
ATOM 831 N N . ALA A 1 103 ? -13.703 -7.186 15.648 1.00 58.75 103 ALA A N 1
ATOM 832 C CA . ALA A 1 103 ? -14.407 -5.920 15.748 1.00 58.75 103 ALA A CA 1
ATOM 833 C C . ALA A 1 103 ? -14.826 -5.351 14.393 1.00 58.75 103 ALA A C 1
ATOM 835 O O . ALA A 1 103 ? -14.168 -5.417 13.354 1.00 58.75 103 ALA A O 1
ATOM 836 N N . HIS A 1 104 ? -15.960 -4.677 14.457 1.00 60.56 104 HIS A N 1
ATOM 837 C CA . HIS A 1 104 ? -16.633 -4.065 13.333 1.00 60.56 104 HIS A CA 1
ATOM 838 C C . HIS A 1 104 ? -16.095 -2.682 12.938 1.00 60.56 104 HIS A C 1
ATOM 840 O O . HIS A 1 104 ? -16.595 -2.074 11.985 1.00 60.56 104 HIS A O 1
ATOM 846 N N . VAL A 1 105 ? -15.083 -2.191 13.650 1.00 61.72 105 VAL A N 1
ATOM 847 C CA . VAL A 1 105 ? -14.624 -0.801 13.616 1.00 61.72 105 VAL A CA 1
ATOM 848 C C . VAL A 1 105 ? -13.528 -0.615 12.560 1.00 61.72 105 VAL A C 1
ATOM 850 O O . VAL A 1 105 ? -12.547 -1.346 12.534 1.00 61.72 105 VAL A O 1
ATOM 853 N N . LYS A 1 106 ? -13.697 0.393 11.688 1.00 72.88 106 LYS A N 1
ATOM 854 C CA . LYS A 1 106 ? -12.701 0.870 10.697 1.00 72.88 106 LYS A CA 1
ATOM 855 C C . LYS A 1 106 ? -12.190 -0.197 9.690 1.00 72.88 106 LYS A C 1
ATOM 857 O O . LYS A 1 106 ? -11.074 -0.091 9.192 1.00 72.88 106 LYS A O 1
ATOM 862 N N . ARG A 1 107 ? -13.042 -1.162 9.305 1.00 76.50 107 ARG A N 1
ATOM 863 C CA . ARG A 1 107 ? -12.732 -2.299 8.394 1.00 76.50 107 ARG A CA 1
ATOM 864 C C . ARG A 1 107 ? -12.119 -1.900 7.044 1.00 76.50 107 ARG A C 1
ATOM 866 O O . ARG A 1 107 ? -11.202 -2.562 6.583 1.00 76.50 107 ARG A O 1
ATOM 873 N N . ILE A 1 108 ? -12.598 -0.809 6.440 1.00 82.69 108 ILE A N 1
ATOM 874 C CA . ILE A 1 108 ? -12.094 -0.322 5.142 1.00 82.69 108 ILE A CA 1
ATOM 875 C C . ILE A 1 108 ? -10.619 0.079 5.251 1.00 82.69 108 ILE A C 1
ATOM 877 O O . ILE A 1 108 ? -9.833 -0.228 4.370 1.00 82.69 108 ILE A O 1
ATOM 881 N N . LEU A 1 109 ? -10.225 0.726 6.352 1.00 85.19 109 LEU A N 1
ATOM 882 C CA . LEU A 1 109 ? -8.836 1.136 6.555 1.00 85.19 109 LEU A CA 1
ATOM 883 C C . LEU A 1 109 ? -7.911 -0.075 6.698 1.00 85.19 109 LEU A C 1
ATOM 885 O O . LEU A 1 109 ? -6.841 -0.090 6.103 1.00 85.19 109 LEU A O 1
ATOM 889 N N . ALA A 1 110 ? -8.349 -1.101 7.433 1.00 84.62 110 ALA A N 1
ATOM 890 C CA . ALA A 1 110 ? -7.612 -2.355 7.528 1.00 84.62 110 ALA A CA 1
ATOM 891 C C . ALA A 1 110 ? -7.468 -3.019 6.151 1.00 84.62 110 ALA A C 1
ATOM 893 O O . ALA A 1 110 ? -6.357 -3.360 5.766 1.00 84.62 110 ALA A O 1
ATOM 894 N N . ALA A 1 111 ? -8.559 -3.131 5.388 1.00 85.94 111 ALA A N 1
ATOM 895 C CA . ALA A 1 111 ? -8.541 -3.723 4.051 1.00 85.94 111 ALA A CA 1
ATOM 896 C C . ALA A 1 111 ? -7.581 -2.995 3.095 1.00 85.94 111 ALA A C 1
ATOM 898 O O . ALA A 1 111 ? -6.803 -3.640 2.404 1.00 85.94 111 ALA A O 1
ATOM 899 N N . VAL A 1 112 ? -7.552 -1.659 3.127 1.00 88.25 112 VAL A N 1
ATOM 900 C CA . VAL A 1 112 ? -6.614 -0.857 2.323 1.00 88.25 112 VAL A CA 1
ATOM 901 C C . VAL A 1 112 ? -5.154 -1.091 2.734 1.00 88.25 112 VAL A C 1
ATOM 903 O O . VAL A 1 112 ? -4.287 -1.194 1.871 1.00 88.25 112 VAL A O 1
ATOM 906 N N . ILE A 1 113 ? -4.863 -1.235 4.031 1.00 87.81 113 ILE A N 1
ATOM 907 C CA . ILE A 1 113 ? -3.509 -1.578 4.502 1.00 87.81 113 ILE A CA 1
ATOM 908 C C . ILE A 1 113 ? -3.109 -2.989 4.035 1.00 87.81 113 ILE A C 1
ATOM 910 O O . ILE A 1 113 ? -1.983 -3.191 3.588 1.00 87.81 113 ILE A O 1
ATOM 914 N N . PHE A 1 114 ? -4.034 -3.953 4.077 1.00 86.44 114 PHE A N 1
ATOM 915 C CA . PHE A 1 114 ? -3.808 -5.299 3.539 1.00 86.44 114 PHE A CA 1
ATOM 916 C C . PHE A 1 114 ? -3.643 -5.314 2.014 1.00 86.44 114 PHE A C 1
ATOM 918 O O . PHE A 1 114 ? -2.893 -6.139 1.500 1.00 86.44 114 PHE A O 1
ATOM 925 N N . ALA A 1 115 ? -4.295 -4.405 1.288 1.00 86.69 115 ALA A N 1
ATOM 926 C CA . ALA A 1 115 ? -4.099 -4.259 -0.151 1.00 86.69 115 ALA A CA 1
ATOM 927 C C . ALA A 1 115 ? -2.667 -3.798 -0.479 1.00 86.69 115 ALA A C 1
ATOM 929 O O . ALA A 1 115 ? -2.036 -4.384 -1.349 1.00 86.69 115 ALA A O 1
ATOM 930 N N . ILE A 1 116 ? -2.111 -2.839 0.274 1.00 86.44 116 ILE A N 1
ATOM 931 C CA . ILE A 1 116 ? -0.700 -2.423 0.123 1.00 86.44 116 ILE A CA 1
ATOM 932 C C . ILE A 1 116 ? 0.252 -3.583 0.427 1.00 86.44 116 ILE A C 1
ATOM 934 O O . ILE A 1 116 ? 1.243 -3.774 -0.269 1.00 86.44 116 ILE A O 1
ATOM 938 N N . PHE A 1 117 ? -0.054 -4.380 1.453 1.00 85.50 117 PHE A N 1
ATOM 939 C CA . PHE A 1 117 ? 0.730 -5.573 1.767 1.00 85.50 117 PHE A CA 1
ATOM 940 C C . PHE A 1 117 ? 0.707 -6.590 0.617 1.00 85.50 117 PHE A C 1
ATOM 942 O O . PHE A 1 117 ? 1.742 -7.146 0.265 1.00 85.50 117 PHE A O 1
ATOM 949 N N . ALA A 1 118 ? -0.465 -6.816 0.019 1.00 86.00 118 ALA A N 1
ATOM 950 C CA . ALA A 1 118 ? -0.620 -7.721 -1.114 1.00 86.00 118 ALA A CA 1
ATOM 951 C C . ALA A 1 118 ? 0.140 -7.234 -2.359 1.00 86.00 118 ALA A C 1
ATOM 953 O O . ALA A 1 118 ? 0.771 -8.047 -3.021 1.00 86.00 118 ALA A O 1
ATOM 954 N N . ASP A 1 119 ? 0.123 -5.929 -2.636 1.00 84.56 119 ASP A N 1
ATOM 955 C CA . ASP A 1 119 ? 0.885 -5.304 -3.725 1.00 84.56 119 ASP A CA 1
ATOM 956 C C . ASP A 1 119 ? 2.396 -5.570 -3.590 1.00 84.56 119 ASP A C 1
ATOM 958 O O . ASP A 1 119 ? 3.035 -6.078 -4.508 1.00 84.56 119 ASP A O 1
ATOM 962 N N . GLU A 1 120 ? 2.969 -5.349 -2.402 1.00 80.81 120 GLU A N 1
ATOM 963 C CA . GLU A 1 120 ? 4.399 -5.605 -2.183 1.00 80.81 120 GLU A CA 1
ATOM 964 C C . GLU A 1 120 ? 4.756 -7.096 -2.156 1.00 80.81 120 GLU A C 1
ATOM 966 O O . GLU A 1 120 ? 5.862 -7.475 -2.544 1.00 80.81 120 GLU A O 1
ATOM 971 N N . LEU A 1 121 ? 3.832 -7.960 -1.729 1.00 83.00 121 LEU A N 1
ATOM 972 C CA . LEU A 1 121 ? 4.008 -9.406 -1.850 1.00 83.00 121 LEU A CA 1
ATOM 973 C C . LEU A 1 121 ? 4.005 -9.869 -3.307 1.00 83.00 121 LEU A C 1
ATOM 975 O O . LEU A 1 121 ? 4.755 -10.786 -3.638 1.00 83.00 121 LEU A O 1
ATOM 979 N N . LEU A 1 122 ? 3.188 -9.255 -4.167 1.00 82.12 122 LEU A N 1
ATOM 980 C CA . LEU A 1 122 ? 3.166 -9.566 -5.595 1.00 82.12 122 LEU A CA 1
ATOM 981 C C . LEU A 1 122 ? 4.480 -9.188 -6.264 1.00 82.12 122 LEU A C 1
ATOM 983 O O . LEU A 1 122 ? 5.000 -9.980 -7.043 1.00 82.12 122 LEU A O 1
ATOM 987 N N . ASP A 1 123 ? 5.059 -8.047 -5.895 1.00 77.62 123 ASP A N 1
ATOM 988 C CA . ASP A 1 123 ? 6.401 -7.664 -6.334 1.00 77.62 123 ASP A CA 1
ATOM 989 C C . ASP A 1 123 ? 7.448 -8.720 -5.937 1.00 77.62 123 ASP A C 1
ATOM 991 O O . ASP A 1 123 ? 8.232 -9.152 -6.778 1.00 77.62 123 ASP A O 1
ATOM 995 N N . ILE A 1 124 ? 7.433 -9.197 -4.685 1.00 76.69 124 ILE A N 1
ATOM 996 C CA . ILE A 1 124 ? 8.362 -10.242 -4.211 1.00 76.69 124 ILE A CA 1
ATOM 997 C C . ILE A 1 124 ? 8.137 -11.565 -4.949 1.00 76.69 124 ILE A C 1
ATOM 999 O O . ILE A 1 124 ? 9.099 -12.236 -5.323 1.00 76.69 124 ILE A O 1
ATOM 1003 N N . ALA A 1 125 ? 6.877 -11.953 -5.152 1.00 77.62 125 ALA A N 1
ATOM 1004 C CA . ALA A 1 125 ? 6.530 -13.167 -5.879 1.00 77.62 125 ALA A CA 1
ATOM 1005 C C . ALA A 1 125 ? 6.993 -13.085 -7.339 1.00 77.62 125 ALA A C 1
ATOM 1007 O O . ALA A 1 125 ? 7.551 -14.046 -7.859 1.00 77.62 125 ALA A O 1
ATOM 1008 N N . ASN A 1 126 ? 6.827 -11.929 -7.980 1.00 74.00 126 ASN A N 1
ATOM 1009 C CA . ASN A 1 126 ? 7.273 -11.686 -9.346 1.00 74.00 126 ASN A CA 1
ATOM 1010 C C . ASN A 1 126 ? 8.810 -11.680 -9.454 1.00 74.00 126 ASN A C 1
ATOM 1012 O O . ASN A 1 126 ? 9.351 -12.249 -10.400 1.00 74.00 126 ASN A O 1
ATOM 1016 N N . ASP A 1 127 ? 9.521 -11.107 -8.475 1.00 69.94 127 ASP A N 1
ATOM 1017 C CA . ASP A 1 127 ? 10.989 -11.167 -8.385 1.00 69.94 127 ASP A CA 1
ATOM 1018 C C . ASP A 1 127 ? 11.482 -12.624 -8.238 1.00 69.94 127 ASP A C 1
ATOM 1020 O O . ASP A 1 127 ? 12.474 -13.021 -8.854 1.00 69.94 127 ASP A O 1
ATOM 1024 N N . ALA A 1 128 ? 10.771 -13.438 -7.447 1.00 71.19 128 ALA A N 1
ATOM 1025 C CA . ALA A 1 128 ? 11.091 -14.848 -7.235 1.00 71.19 128 ALA A CA 1
ATOM 1026 C C . ALA A 1 128 ? 10.807 -15.717 -8.475 1.00 71.19 128 ALA A C 1
ATOM 1028 O O . ALA A 1 128 ? 11.622 -16.572 -8.820 1.00 71.19 128 ALA A O 1
ATOM 1029 N N . LEU A 1 129 ? 9.677 -15.490 -9.155 1.00 69.44 129 LEU A N 1
ATOM 1030 C CA . LEU A 1 129 ? 9.263 -16.242 -10.346 1.00 69.44 129 LEU A CA 1
ATOM 1031 C C . LEU A 1 129 ? 10.115 -15.913 -11.573 1.00 69.44 129 LEU A C 1
ATOM 1033 O O . LEU A 1 129 ? 10.482 -16.814 -12.322 1.00 69.44 129 LEU A O 1
ATOM 1037 N N . ASN A 1 130 ? 10.477 -14.641 -11.759 1.00 62.22 130 ASN A N 1
ATOM 1038 C CA . ASN A 1 130 ? 11.263 -14.200 -12.914 1.00 62.22 130 ASN A CA 1
ATOM 1039 C C . ASN A 1 130 ? 12.762 -14.484 -12.781 1.00 62.22 130 ASN A C 1
ATOM 1041 O O . ASN A 1 130 ? 13.536 -14.038 -13.630 1.00 62.22 130 ASN A O 1
ATOM 1045 N N . GLY A 1 131 ? 13.167 -15.201 -11.728 1.00 53.81 131 GLY A N 1
ATOM 1046 C CA . GLY A 1 131 ? 14.532 -15.653 -11.526 1.00 53.81 131 GLY A CA 1
ATOM 1047 C C . GLY A 1 131 ? 15.513 -14.490 -11.537 1.00 53.81 131 GLY A C 1
ATOM 1048 O O . GLY A 1 131 ? 16.265 -14.311 -12.497 1.00 53.81 131 GLY A O 1
ATOM 1049 N N . SER A 1 132 ? 15.577 -13.713 -10.452 1.00 51.41 132 SER A N 1
ATOM 1050 C CA . SER A 1 132 ? 16.832 -13.026 -10.157 1.00 51.41 132 SER A CA 1
ATOM 1051 C C . SER A 1 132 ? 17.891 -14.118 -10.019 1.00 51.41 132 SER A C 1
ATOM 1053 O O . SER A 1 132 ? 17.925 -14.797 -8.990 1.00 51.41 132 SER A O 1
ATOM 1055 N N . ASN A 1 133 ? 18.674 -14.355 -11.080 1.00 44.22 133 ASN A N 1
ATOM 1056 C CA . ASN A 1 133 ? 19.761 -15.326 -11.073 1.00 44.22 133 ASN A CA 1
ATOM 1057 C C . ASN A 1 133 ? 20.514 -15.128 -9.760 1.00 44.22 133 ASN A C 1
ATOM 1059 O O . ASN A 1 133 ? 21.010 -14.013 -9.542 1.00 44.22 133 ASN A O 1
ATOM 1063 N N . PRO A 1 134 ? 20.545 -16.131 -8.861 1.00 46.06 134 PRO A N 1
ATOM 1064 C CA . PRO A 1 134 ? 21.315 -15.999 -7.647 1.00 46.06 134 PRO A CA 1
ATOM 1065 C C . PRO A 1 134 ? 22.713 -15.644 -8.120 1.00 46.06 134 PRO A C 1
ATOM 1067 O O . PRO A 1 134 ? 23.306 -16.375 -8.918 1.00 46.06 134 PRO A O 1
ATOM 1070 N N . SER A 1 135 ? 23.205 -14.470 -7.712 1.00 47.31 135 SER A N 1
ATOM 1071 C CA . SER A 1 135 ? 24.628 -14.183 -7.838 1.00 47.31 135 SER A CA 1
ATOM 1072 C C . SER A 1 135 ? 25.333 -15.451 -7.368 1.00 47.31 135 SER A C 1
ATOM 1074 O O . SER A 1 135 ? 24.983 -15.951 -6.298 1.00 47.31 135 SER A O 1
ATOM 1076 N N . SER A 1 136 ? 26.193 -16.031 -8.208 1.00 50.19 136 SER A N 1
ATOM 1077 C CA . SER A 1 136 ? 26.635 -17.438 -8.158 1.00 50.19 136 SER A CA 1
ATOM 1078 C C . SER A 1 136 ? 27.273 -17.892 -6.833 1.00 50.19 136 SER A C 1
ATOM 1080 O O . SER A 1 136 ? 27.685 -19.038 -6.710 1.00 50.19 136 SER A O 1
ATOM 1082 N N . ASN A 1 137 ? 27.339 -17.004 -5.840 1.00 55.19 137 ASN A N 1
ATOM 1083 C CA . ASN A 1 137 ? 27.923 -17.188 -4.523 1.00 55.19 137 ASN A CA 1
ATOM 1084 C C . ASN A 1 137 ? 26.904 -17.131 -3.367 1.00 55.19 137 ASN A C 1
ATOM 1086 O O . ASN A 1 137 ? 27.290 -17.351 -2.222 1.00 55.19 137 ASN A O 1
ATOM 1090 N N . GLN A 1 138 ? 25.624 -16.828 -3.610 1.00 60.44 138 GLN A N 1
ATOM 1091 C CA . GLN A 1 138 ? 24.595 -16.845 -2.565 1.00 60.44 138 GLN A CA 1
ATOM 1092 C C . GLN A 1 138 ? 23.832 -18.169 -2.614 1.00 60.44 138 GLN A C 1
ATOM 1094 O O . GLN A 1 138 ? 23.107 -18.449 -3.565 1.00 60.44 138 GLN A O 1
ATOM 1099 N N . GLY A 1 139 ? 24.010 -19.006 -1.588 1.00 71.12 139 GLY A N 1
ATOM 1100 C CA . GLY A 1 139 ? 23.295 -20.276 -1.483 1.00 71.12 139 GLY A CA 1
ATOM 1101 C C . GLY A 1 139 ? 21.776 -20.078 -1.513 1.00 71.12 139 GLY A C 1
ATOM 1102 O O . GLY A 1 139 ? 21.257 -19.115 -0.950 1.00 71.12 139 GLY A O 1
ATOM 1103 N N . VAL A 1 140 ? 21.059 -21.023 -2.124 1.00 76.19 140 VAL A N 1
ATOM 1104 C CA . VAL A 1 140 ? 19.590 -21.009 -2.286 1.00 76.19 140 VAL A CA 1
ATOM 1105 C C . VAL A 1 140 ? 18.860 -20.724 -0.965 1.00 76.19 140 VAL A C 1
ATOM 1107 O O . VAL A 1 140 ? 17.900 -19.959 -0.926 1.00 76.19 140 VAL A O 1
ATOM 1110 N N . VAL A 1 141 ? 19.366 -21.272 0.144 1.00 77.44 141 VAL A N 1
ATOM 1111 C CA . VAL A 1 141 ? 18.824 -21.057 1.496 1.00 77.44 141 VAL A CA 1
ATOM 1112 C C . VAL A 1 141 ? 18.865 -19.581 1.912 1.00 77.44 141 VAL A C 1
ATOM 1114 O O . VAL A 1 141 ? 17.913 -19.085 2.509 1.00 77.44 141 VAL A O 1
ATOM 1117 N N . ILE A 1 142 ? 19.940 -18.862 1.577 1.00 77.50 142 ILE A N 1
ATOM 1118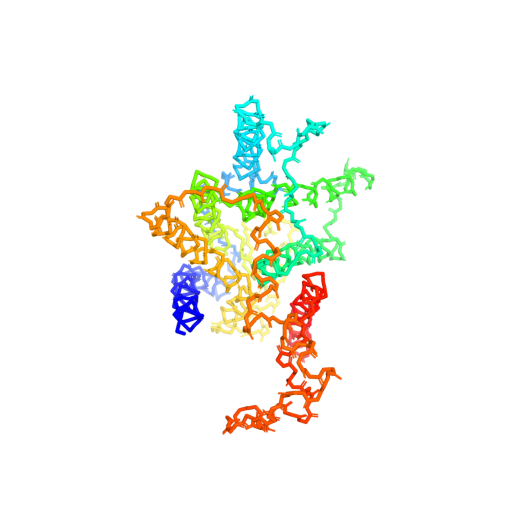 C CA . ILE A 1 142 ? 20.118 -17.448 1.937 1.00 77.50 142 ILE A CA 1
ATOM 1119 C C . ILE A 1 142 ? 19.103 -16.582 1.186 1.00 77.50 142 ILE A C 1
ATOM 1121 O O . ILE A 1 142 ? 18.523 -15.674 1.777 1.00 77.50 142 ILE A O 1
ATOM 1125 N N . VAL A 1 143 ? 18.836 -16.898 -0.084 1.00 74.25 143 VAL A N 1
ATOM 1126 C CA . VAL A 1 143 ? 17.857 -16.175 -0.909 1.00 74.25 143 VAL A CA 1
ATOM 1127 C C . VAL A 1 143 ? 16.448 -16.305 -0.324 1.00 74.25 143 VAL A C 1
ATOM 1129 O O . VAL A 1 143 ? 15.774 -15.295 -0.122 1.00 74.25 143 VAL A O 1
ATOM 1132 N N . TYR A 1 144 ? 16.022 -17.520 0.035 1.00 78.31 144 TYR A N 1
ATOM 1133 C CA . TYR A 1 144 ? 14.715 -17.730 0.670 1.00 78.31 144 TYR A CA 1
ATOM 1134 C C . TYR A 1 144 ? 14.614 -17.063 2.045 1.00 78.31 144 TYR A C 1
ATOM 1136 O O . TYR A 1 144 ? 13.592 -16.454 2.362 1.00 78.31 144 TYR A O 1
ATOM 1144 N N . LEU A 1 145 ? 15.673 -17.122 2.858 1.00 81.25 145 LEU A N 1
ATOM 1145 C CA . LEU A 1 145 ? 15.693 -16.458 4.162 1.00 81.25 145 LEU A CA 1
ATOM 1146 C C . LEU A 1 145 ? 15.565 -14.932 4.022 1.00 81.25 145 LEU A C 1
ATOM 1148 O O . LEU A 1 145 ? 14.851 -14.298 4.798 1.00 81.25 145 LEU A O 1
ATOM 1152 N N . LEU A 1 146 ? 16.201 -14.347 3.004 1.00 76.94 146 LEU A N 1
ATOM 1153 C CA . LEU A 1 146 ? 16.116 -12.919 2.708 1.00 76.94 146 LEU A CA 1
ATOM 1154 C C . LEU A 1 146 ? 14.711 -12.518 2.230 1.00 76.94 146 LEU A C 1
ATOM 1156 O O . LEU A 1 146 ? 14.195 -11.483 2.652 1.00 76.94 146 LEU A O 1
ATOM 1160 N N . GLN A 1 147 ? 14.047 -13.359 1.432 1.00 78.00 147 GLN A N 1
ATOM 1161 C CA . GLN A 1 147 ? 12.645 -13.154 1.047 1.00 78.00 147 GLN A CA 1
ATOM 1162 C C . GLN A 1 147 ? 11.702 -13.215 2.256 1.00 78.00 147 GLN A C 1
ATOM 1164 O O . GLN A 1 147 ? 10.868 -12.326 2.425 1.00 78.00 147 GLN A O 1
ATOM 1169 N N . ILE A 1 148 ? 11.867 -14.204 3.141 1.00 82.69 148 ILE A N 1
ATOM 1170 C CA . ILE A 1 148 ? 11.088 -14.312 4.385 1.00 82.69 148 ILE A CA 1
ATOM 1171 C C . ILE A 1 148 ? 11.294 -13.065 5.255 1.00 82.69 148 ILE A C 1
ATOM 1173 O O . ILE A 1 148 ? 10.325 -12.475 5.740 1.00 82.69 148 ILE A O 1
ATOM 1177 N N . LEU A 1 149 ? 12.543 -12.619 5.415 1.00 81.38 149 LEU A N 1
ATOM 1178 C CA . LEU A 1 149 ? 12.864 -11.400 6.155 1.00 81.38 149 LEU A CA 1
ATOM 1179 C C . LEU A 1 149 ? 12.168 -10.175 5.545 1.00 81.38 149 LEU A C 1
ATOM 1181 O O . LEU A 1 149 ? 11.603 -9.369 6.283 1.00 81.38 149 LEU A O 1
ATOM 1185 N N . ARG A 1 150 ? 12.143 -10.058 4.212 1.00 78.94 150 ARG A N 1
ATOM 1186 C CA . ARG A 1 150 ? 11.463 -8.966 3.499 1.00 78.94 150 ARG A CA 1
ATOM 1187 C C . ARG A 1 150 ? 9.968 -8.931 3.827 1.00 78.94 150 ARG A C 1
ATOM 1189 O O . ARG A 1 150 ? 9.454 -7.867 4.163 1.00 78.94 150 ARG A O 1
ATOM 1196 N N . VAL A 1 151 ? 9.294 -10.084 3.840 1.00 83.81 151 VAL A N 1
ATOM 1197 C CA . VAL A 1 151 ? 7.874 -10.190 4.235 1.00 83.81 151 VAL A CA 1
ATOM 1198 C C . VAL A 1 151 ? 7.651 -9.695 5.668 1.00 83.81 151 VAL A C 1
ATOM 1200 O O . VAL A 1 151 ? 6.732 -8.911 5.920 1.00 83.81 151 VAL A O 1
ATOM 1203 N N . PHE A 1 152 ? 8.510 -10.094 6.611 1.00 83.94 152 PHE A N 1
ATOM 1204 C CA . PHE A 1 152 ? 8.414 -9.625 7.995 1.00 83.94 152 PHE A CA 1
ATOM 1205 C C . PHE A 1 152 ? 8.622 -8.115 8.115 1.00 83.94 152 PHE A C 1
ATOM 1207 O O . PHE A 1 152 ? 7.854 -7.447 8.809 1.00 83.94 152 PHE A O 1
ATOM 1214 N N . VAL A 1 153 ? 9.622 -7.564 7.427 1.00 84.25 153 VAL A N 1
ATOM 1215 C CA . VAL A 1 153 ? 9.921 -6.126 7.440 1.00 84.25 153 VAL A CA 1
ATOM 1216 C C . VAL A 1 153 ? 8.727 -5.312 6.939 1.00 84.25 153 VAL A C 1
ATOM 1218 O O . VAL A 1 153 ? 8.375 -4.310 7.564 1.00 84.25 153 VAL A O 1
ATOM 1221 N N . ILE A 1 154 ? 8.052 -5.763 5.877 1.00 83.31 154 ILE A N 1
ATOM 1222 C CA . ILE A 1 154 ? 6.827 -5.118 5.381 1.00 83.31 154 ILE A CA 1
ATOM 1223 C C . ILE A 1 154 ? 5.725 -5.164 6.451 1.00 83.31 154 ILE A C 1
ATOM 1225 O O . ILE A 1 154 ? 5.089 -4.147 6.739 1.00 83.31 154 ILE A O 1
ATOM 1229 N N . GLY A 1 155 ? 5.530 -6.320 7.095 1.00 83.25 155 GLY A N 1
ATOM 1230 C CA . GLY A 1 155 ? 4.556 -6.471 8.179 1.00 83.25 155 GLY A CA 1
ATOM 1231 C C . GLY A 1 155 ? 4.809 -5.494 9.334 1.00 83.25 155 GLY A C 1
ATOM 1232 O O . GLY A 1 155 ? 3.888 -4.811 9.792 1.00 83.25 155 GLY A O 1
ATOM 1233 N N . PHE A 1 156 ? 6.068 -5.358 9.759 1.00 85.69 156 PHE A N 1
ATOM 1234 C CA . PHE A 1 156 ? 6.472 -4.396 10.787 1.00 85.69 156 PHE A CA 1
ATOM 1235 C C . PHE A 1 156 ? 6.303 -2.940 10.349 1.00 85.69 156 PHE A C 1
ATOM 1237 O O . PHE A 1 156 ? 5.960 -2.104 11.183 1.00 85.69 156 PHE A O 1
ATOM 1244 N N . ARG A 1 157 ? 6.475 -2.627 9.061 1.00 85.31 157 ARG A N 1
ATOM 1245 C CA . ARG A 1 157 ? 6.268 -1.279 8.511 1.00 85.31 157 ARG A CA 1
ATOM 1246 C C . ARG A 1 157 ? 4.804 -0.842 8.605 1.00 85.31 157 ARG A C 1
ATOM 1248 O O . ARG A 1 157 ? 4.510 0.286 8.988 1.00 85.31 157 ARG A O 1
ATOM 1255 N N . CYS A 1 158 ? 3.860 -1.738 8.321 1.00 86.06 158 CYS A N 1
ATOM 1256 C CA . CYS A 1 158 ? 2.429 -1.426 8.403 1.00 86.06 158 CYS A CA 1
ATOM 1257 C C . CYS A 1 158 ? 1.879 -1.460 9.841 1.00 86.06 158 CYS A C 1
ATOM 1259 O O . CYS A 1 158 ? 0.848 -0.840 10.127 1.00 86.06 158 CYS A O 1
ATOM 1261 N N . TYR A 1 159 ? 2.566 -2.133 10.766 1.00 88.19 159 TYR A N 1
ATOM 1262 C CA . TYR A 1 159 ? 2.119 -2.329 12.147 1.00 88.19 159 TYR A CA 1
ATOM 1263 C C . TYR A 1 159 ? 1.739 -1.038 12.900 1.00 88.19 159 TYR A C 1
ATOM 1265 O O . TYR A 1 159 ? 0.659 -1.016 13.498 1.00 88.19 159 TYR A O 1
ATOM 1273 N N . PRO A 1 160 ? 2.537 0.053 12.889 1.00 89.19 160 PRO A N 1
ATOM 1274 C CA . PRO A 1 160 ? 2.213 1.271 13.629 1.00 89.19 160 PRO A CA 1
ATOM 1275 C C . PRO A 1 160 ? 0.885 1.884 13.185 1.00 89.19 160 PRO A C 1
ATOM 1277 O O . PRO A 1 160 ? 0.131 2.395 14.009 1.00 89.19 160 PRO A O 1
ATOM 1280 N N . THR A 1 161 ? 0.566 1.807 11.892 1.00 88.56 161 THR A N 1
ATOM 1281 C CA . THR A 1 161 ? -0.683 2.364 11.356 1.00 88.56 161 THR A CA 1
ATOM 1282 C C . THR A 1 161 ? -1.899 1.607 11.886 1.00 88.56 161 THR A C 1
ATOM 1284 O O . THR A 1 161 ? -2.841 2.223 12.383 1.00 88.56 161 THR A O 1
ATOM 1287 N N . LEU A 1 162 ? -1.841 0.273 11.881 1.00 88.25 162 LEU A N 1
ATOM 1288 C CA . LEU A 1 162 ? -2.882 -0.597 12.423 1.00 88.25 162 LEU A CA 1
ATOM 1289 C C . LEU A 1 162 ? -3.014 -0.411 13.943 1.00 88.25 162 LEU A C 1
ATOM 1291 O O . LEU A 1 162 ? -4.096 -0.102 14.449 1.00 88.25 162 LEU A O 1
ATOM 1295 N N . ALA A 1 163 ? -1.895 -0.473 14.668 1.00 85.31 163 ALA A N 1
ATOM 1296 C CA . ALA A 1 163 ? -1.871 -0.298 16.117 1.00 85.31 163 ALA A CA 1
ATOM 1297 C C . ALA A 1 163 ? -2.429 1.066 16.551 1.00 85.31 163 ALA A C 1
ATOM 1299 O O . ALA A 1 163 ? -3.214 1.136 17.496 1.00 85.31 163 ALA A O 1
ATOM 1300 N N . ALA A 1 164 ? -2.107 2.153 15.845 1.00 86.25 164 ALA A N 1
ATOM 1301 C CA . ALA A 1 164 ? -2.638 3.477 16.162 1.00 86.25 164 ALA A CA 1
ATOM 1302 C C . ALA A 1 164 ? -4.159 3.567 16.005 1.00 86.25 164 ALA A C 1
ATOM 1304 O O . ALA A 1 164 ? -4.829 4.235 16.798 1.00 86.25 164 ALA A O 1
ATOM 1305 N N . VAL A 1 165 ? -4.700 2.880 14.998 1.00 83.81 165 VAL A N 1
ATOM 1306 C CA . VAL A 1 165 ? -6.137 2.805 14.723 1.00 83.81 165 VAL A CA 1
ATOM 1307 C C . VAL A 1 165 ? -6.872 2.035 15.818 1.00 83.81 165 VAL A C 1
ATOM 1309 O O . VAL A 1 165 ? -7.985 2.434 16.180 1.00 83.81 165 VAL A O 1
ATOM 1312 N N . TYR A 1 166 ? -6.248 0.975 16.343 1.00 79.94 166 TYR A N 1
ATOM 1313 C CA . TYR A 1 166 ? -6.765 0.161 17.444 1.00 79.94 166 TYR A CA 1
ATOM 1314 C C . TYR A 1 166 ? -6.673 0.869 18.805 1.00 79.94 166 TYR A C 1
ATOM 1316 O O . TYR A 1 166 ? -7.634 0.838 19.575 1.00 79.94 166 TYR A O 1
ATOM 1324 N N . ILE A 1 167 ? -5.540 1.515 19.106 1.00 78.12 167 ILE A N 1
ATOM 1325 C CA . ILE A 1 167 ? -5.319 2.261 20.357 1.00 78.12 167 ILE A CA 1
ATOM 1326 C C . ILE A 1 167 ? -6.243 3.488 20.430 1.00 78.12 167 ILE A C 1
ATOM 1328 O O . ILE A 1 167 ? -6.751 3.818 21.501 1.00 78.12 167 ILE A O 1
ATOM 1332 N N . ASP A 1 168 ? -6.489 4.149 19.291 1.00 77.31 168 ASP A N 1
ATOM 1333 C CA . ASP A 1 168 ? -7.445 5.257 19.152 1.00 77.31 168 ASP A CA 1
ATOM 1334 C C . ASP A 1 168 ? -7.177 6.426 20.131 1.00 77.31 168 ASP A C 1
ATOM 1336 O O . ASP A 1 168 ? -8.090 7.070 20.658 1.00 77.31 168 ASP A O 1
ATOM 1340 N N . THR A 1 169 ? -5.902 6.713 20.409 1.00 81.12 169 THR A N 1
ATOM 1341 C CA . THR A 1 169 ? -5.481 7.898 21.177 1.00 81.12 169 THR A CA 1
ATOM 1342 C C . THR A 1 169 ? -5.030 9.017 20.244 1.00 81.12 169 THR A C 1
ATOM 1344 O O . THR A 1 169 ? -4.582 8.766 19.129 1.00 81.12 169 THR A O 1
ATOM 1347 N N . TRP A 1 170 ? -5.131 10.271 20.693 1.00 83.69 170 TRP A N 1
ATOM 1348 C CA . TRP A 1 170 ? -4.685 11.421 19.896 1.00 83.69 170 TRP A CA 1
ATOM 1349 C C . TRP A 1 170 ? -3.189 11.313 19.555 1.00 83.69 170 TRP A C 1
ATOM 1351 O O . TRP A 1 170 ? -2.815 11.469 18.400 1.00 83.69 170 TRP A O 1
ATOM 1361 N N . PHE A 1 171 ? -2.362 10.944 20.540 1.00 86.25 171 PHE A N 1
ATOM 1362 C CA . PHE A 1 171 ? -0.926 10.741 20.366 1.00 86.25 171 PHE A CA 1
ATOM 1363 C C . PHE A 1 171 ? -0.634 9.646 19.333 1.00 86.25 171 PHE A C 1
ATOM 1365 O O . PHE A 1 171 ? 0.110 9.885 18.386 1.00 86.25 171 PHE A O 1
ATOM 1372 N N . SER A 1 172 ? -1.279 8.475 19.451 1.00 88.44 172 SER A N 1
ATOM 1373 C CA . SER A 1 172 ? -1.063 7.383 18.495 1.00 88.44 172 SER A CA 1
ATOM 1374 C C . SER A 1 172 ? -1.476 7.756 17.071 1.00 88.44 172 SER A C 1
ATOM 1376 O O . SER A 1 172 ? -0.768 7.429 16.122 1.00 88.44 172 SER A O 1
ATOM 1378 N N . LEU A 1 173 ? -2.589 8.479 16.916 1.00 89.00 173 LEU A N 1
ATOM 1379 C CA . LEU A 1 173 ? -3.068 8.942 15.613 1.00 89.00 173 LEU A CA 1
ATOM 1380 C C . LEU A 1 173 ? -2.162 10.024 15.002 1.00 89.00 173 LEU A C 1
ATOM 1382 O O . LEU A 1 173 ? -1.952 9.991 13.792 1.00 89.00 173 LEU A O 1
ATOM 1386 N N . ILE A 1 174 ? -1.581 10.932 15.798 1.00 91.81 174 ILE A N 1
ATOM 1387 C CA . ILE A 1 174 ? -0.588 11.910 15.310 1.00 91.81 174 ILE A CA 1
ATOM 1388 C C . ILE A 1 174 ? 0.661 11.193 14.803 1.00 91.81 174 ILE A C 1
ATOM 1390 O O . ILE A 1 174 ? 1.068 11.423 13.666 1.00 91.81 174 ILE A O 1
ATOM 1394 N N . CYS A 1 175 ? 1.237 10.292 15.608 1.00 92.06 175 CYS A N 1
ATOM 1395 C CA . CYS A 1 175 ? 2.424 9.535 15.210 1.00 92.06 175 CYS A CA 1
ATOM 1396 C C . CYS A 1 175 ? 2.180 8.743 13.921 1.00 92.06 175 CYS A C 1
ATOM 1398 O O . CYS A 1 175 ? 2.999 8.799 13.011 1.00 92.06 175 CYS A O 1
ATOM 1400 N N . ALA A 1 176 ? 1.036 8.058 13.811 1.00 90.88 176 ALA A N 1
ATOM 1401 C CA . ALA A 1 176 ? 0.691 7.313 12.603 1.00 90.88 176 ALA A CA 1
ATOM 1402 C C . ALA A 1 176 ? 0.437 8.216 11.388 1.00 90.88 176 ALA A C 1
ATOM 1404 O O . ALA A 1 176 ? 0.808 7.845 10.282 1.00 90.88 176 ALA A O 1
ATOM 1405 N N . THR A 1 177 ? -0.160 9.397 11.573 1.00 92.31 177 THR A N 1
ATOM 1406 C CA . THR A 1 177 ? -0.390 10.347 10.471 1.00 92.31 177 THR A CA 1
ATOM 1407 C C . THR A 1 177 ? 0.932 10.863 9.908 1.00 92.31 177 THR A C 1
ATOM 1409 O O . THR A 1 177 ? 1.149 10.792 8.702 1.00 92.31 177 THR A O 1
ATOM 1412 N N . LEU A 1 178 ? 1.843 11.313 10.780 1.00 92.88 178 LEU A N 1
ATOM 1413 C CA . LEU A 1 178 ? 3.174 11.772 10.372 1.00 92.88 178 LEU A CA 1
ATOM 1414 C C . LEU A 1 178 ? 3.978 10.649 9.709 1.00 92.88 178 LEU A C 1
ATOM 1416 O O . LEU A 1 178 ? 4.620 10.872 8.686 1.00 92.88 178 LEU A O 1
ATOM 1420 N N . TYR A 1 179 ? 3.896 9.438 10.263 1.00 91.88 179 TYR A N 1
ATOM 1421 C CA . TYR A 1 179 ? 4.545 8.258 9.706 1.00 91.88 179 TYR A CA 1
ATOM 1422 C C . TYR A 1 179 ? 4.065 7.946 8.285 1.00 91.88 179 TYR A C 1
ATOM 1424 O O . TYR A 1 179 ? 4.886 7.781 7.390 1.00 91.88 179 TYR A O 1
ATOM 1432 N N . VAL A 1 180 ? 2.747 7.916 8.061 1.00 91.31 180 VAL A N 1
ATOM 1433 C CA . VAL A 1 180 ? 2.177 7.626 6.737 1.00 91.31 180 VAL A CA 1
ATOM 1434 C C . VAL A 1 180 ? 2.512 8.718 5.729 1.00 91.31 180 VAL A C 1
ATOM 1436 O O . VAL A 1 180 ? 2.813 8.398 4.589 1.00 91.31 180 VAL A O 1
ATOM 1439 N N . TRP A 1 181 ? 2.504 9.995 6.115 1.00 91.62 181 TRP A N 1
ATOM 1440 C CA . TRP A 1 181 ? 2.892 11.075 5.199 1.00 91.62 181 TRP A CA 1
ATOM 1441 C C . TRP A 1 181 ? 4.365 10.996 4.792 1.00 91.62 181 TRP A C 1
ATOM 1443 O O . TRP A 1 181 ? 4.704 11.236 3.631 1.00 91.62 181 TRP A O 1
ATOM 1453 N N . PHE A 1 182 ? 5.233 10.626 5.733 1.00 89.06 182 PHE A N 1
ATOM 1454 C CA . PHE A 1 182 ? 6.644 10.388 5.457 1.00 89.06 182 PHE A CA 1
ATOM 1455 C C . PHE A 1 182 ? 6.841 9.185 4.520 1.00 89.06 182 PHE A C 1
ATOM 1457 O O . PHE A 1 182 ? 7.509 9.314 3.495 1.00 89.06 182 PHE A O 1
ATOM 1464 N N . ASP A 1 183 ? 6.201 8.051 4.819 1.00 86.50 183 ASP A N 1
ATOM 1465 C CA . ASP A 1 183 ? 6.248 6.831 4.001 1.00 86.50 183 ASP A CA 1
ATOM 1466 C C . ASP A 1 183 ? 5.678 7.053 2.588 1.00 86.50 183 ASP A C 1
ATOM 1468 O O . ASP A 1 183 ? 6.277 6.642 1.594 1.00 86.50 183 ASP A O 1
ATOM 1472 N N . PHE A 1 184 ? 4.571 7.793 2.477 1.00 87.62 184 PHE A N 1
ATOM 1473 C CA . PHE A 1 184 ? 3.964 8.182 1.204 1.00 87.62 184 PHE A CA 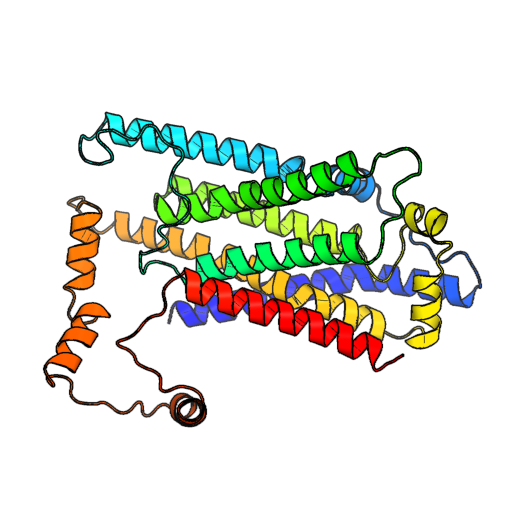1
ATOM 1474 C C . PHE A 1 184 ? 4.918 9.016 0.348 1.00 87.62 184 PHE A C 1
ATOM 1476 O O . PHE A 1 184 ? 5.125 8.710 -0.826 1.00 87.62 184 PHE A O 1
ATOM 1483 N N . SER A 1 185 ? 5.548 10.030 0.946 1.00 85.00 185 SER A N 1
ATOM 1484 C CA . SER A 1 185 ? 6.494 10.908 0.249 1.00 85.00 185 SER A CA 1
ATOM 1485 C C . SER A 1 185 ? 7.711 10.131 -0.254 1.00 85.00 185 SER A C 1
ATOM 1487 O O . SER A 1 185 ? 8.088 10.261 -1.418 1.00 85.00 185 SER A O 1
ATOM 1489 N N . ILE A 1 186 ? 8.291 9.270 0.592 1.00 83.25 186 ILE A N 1
ATOM 1490 C CA . ILE A 1 186 ? 9.411 8.402 0.200 1.00 83.25 186 ILE A CA 1
ATOM 1491 C C . ILE A 1 186 ? 8.996 7.461 -0.926 1.00 83.25 186 ILE A C 1
ATOM 1493 O O . ILE A 1 186 ? 9.738 7.315 -1.894 1.00 83.25 186 ILE A O 1
ATOM 1497 N N . THR A 1 187 ? 7.813 6.855 -0.831 1.00 82.00 187 THR A N 1
ATOM 1498 C CA . THR A 1 187 ? 7.322 5.918 -1.844 1.00 82.00 187 THR A CA 1
ATOM 1499 C C . THR A 1 187 ? 7.193 6.591 -3.209 1.00 82.00 187 THR A C 1
ATOM 1501 O O . THR A 1 187 ? 7.636 6.020 -4.202 1.00 82.00 187 THR A O 1
ATOM 1504 N N . ILE A 1 188 ? 6.646 7.810 -3.281 1.00 81.94 188 ILE A N 1
ATOM 1505 C CA . ILE A 1 188 ? 6.513 8.563 -4.542 1.00 81.94 188 ILE A CA 1
ATOM 1506 C C . ILE A 1 188 ? 7.884 8.875 -5.141 1.00 81.94 188 ILE A C 1
ATOM 1508 O O . ILE A 1 188 ? 8.114 8.620 -6.320 1.00 81.94 188 ILE A O 1
ATOM 1512 N N . VAL A 1 189 ? 8.807 9.391 -4.326 1.00 79.94 189 VAL A N 1
ATOM 1513 C CA . VAL A 1 189 ? 10.171 9.726 -4.765 1.00 79.94 189 VAL A CA 1
ATOM 1514 C C . VAL A 1 189 ? 10.886 8.473 -5.269 1.00 79.94 189 VAL A C 1
ATOM 1516 O O . VAL A 1 189 ? 11.470 8.488 -6.349 1.00 79.94 189 VAL A O 1
ATOM 1519 N N . TYR A 1 190 ? 10.791 7.368 -4.530 1.00 78.75 190 TYR A N 1
ATOM 1520 C CA . TYR A 1 190 ? 11.444 6.110 -4.873 1.00 78.75 190 TYR A CA 1
ATOM 1521 C C . TYR A 1 190 ? 10.908 5.500 -6.173 1.00 78.75 190 TYR A C 1
ATOM 1523 O O . TYR A 1 190 ? 11.674 5.199 -7.087 1.00 78.75 190 TYR A O 1
ATOM 1531 N N . THR A 1 191 ? 9.586 5.363 -6.275 1.00 76.69 191 THR A N 1
ATOM 1532 C CA . THR A 1 191 ? 8.913 4.777 -7.448 1.00 76.69 191 THR A CA 1
ATOM 1533 C C . THR A 1 191 ? 8.924 5.688 -8.677 1.00 76.69 191 THR A C 1
ATOM 1535 O O . THR A 1 191 ? 8.619 5.221 -9.769 1.00 76.69 191 THR A O 1
ATOM 1538 N N . GLY A 1 192 ? 9.202 6.984 -8.518 1.00 73.50 192 GLY A N 1
ATOM 1539 C CA . GLY A 1 192 ? 9.315 7.930 -9.630 1.00 73.50 192 GLY A CA 1
ATOM 1540 C C . GLY A 1 192 ? 10.741 8.089 -10.162 1.00 73.50 192 GLY A C 1
ATOM 1541 O O . GLY A 1 192 ? 10.928 8.194 -11.370 1.00 73.50 192 GLY A O 1
ATOM 1542 N N . LEU A 1 193 ? 11.743 8.135 -9.276 1.00 73.06 193 LEU A N 1
ATOM 1543 C CA . LEU A 1 193 ? 13.126 8.463 -9.650 1.00 73.06 193 LEU A CA 1
ATOM 1544 C C . LEU A 1 193 ? 14.062 7.255 -9.705 1.00 73.06 193 LEU A C 1
ATOM 1546 O O . LEU A 1 193 ? 15.030 7.284 -10.463 1.00 73.06 193 LEU A O 1
ATOM 1550 N N . CYS A 1 194 ? 13.824 6.238 -8.875 1.00 71.00 194 CYS A N 1
ATOM 1551 C CA . CYS A 1 194 ? 14.816 5.191 -8.622 1.00 71.00 194 CYS A CA 1
ATOM 1552 C C . CYS A 1 194 ? 14.405 3.841 -9.206 1.00 71.00 194 CYS A C 1
ATOM 1554 O O . CYS A 1 194 ? 15.224 3.187 -9.849 1.00 71.00 194 CYS A O 1
ATOM 1556 N N . ARG A 1 195 ? 13.130 3.464 -9.056 1.00 71.38 195 ARG A N 1
ATOM 1557 C CA . ARG A 1 195 ? 12.589 2.198 -9.561 1.00 71.38 195 ARG A CA 1
ATOM 1558 C C . ARG A 1 195 ? 11.640 2.441 -10.733 1.00 71.38 195 ARG A C 1
ATOM 1560 O O . ARG A 1 195 ? 10.465 2.732 -10.525 1.00 71.38 195 ARG A O 1
ATOM 1567 N N . ASN A 1 196 ? 12.165 2.297 -11.947 1.00 71.69 196 ASN A N 1
ATOM 1568 C CA . ASN A 1 196 ? 11.391 2.330 -13.187 1.00 71.69 196 ASN A CA 1
ATOM 1569 C C . ASN A 1 196 ? 11.410 0.940 -13.825 1.00 71.69 196 ASN A C 1
ATOM 1571 O O . ASN A 1 196 ? 12.475 0.442 -14.171 1.00 71.69 196 ASN A O 1
ATOM 1575 N N . ASP A 1 197 ? 10.245 0.317 -14.001 1.00 67.31 197 ASP A N 1
ATOM 1576 C CA . ASP A 1 197 ? 10.190 -1.083 -14.451 1.00 67.31 197 ASP A CA 1
ATOM 1577 C C . ASP A 1 197 ? 10.533 -1.242 -15.941 1.00 67.31 197 ASP A C 1
ATOM 1579 O O . ASP A 1 197 ? 11.108 -2.252 -16.344 1.00 67.31 197 ASP A O 1
ATOM 1583 N N . PHE A 1 198 ? 10.215 -0.234 -16.761 1.00 71.00 198 PHE A N 1
ATOM 1584 C CA . PHE A 1 198 ? 10.505 -0.254 -18.201 1.00 71.00 198 PHE A CA 1
ATOM 1585 C C . PHE A 1 198 ? 11.861 0.363 -18.569 1.00 71.00 198 PHE A C 1
ATOM 1587 O O . PHE A 1 198 ? 12.373 0.098 -19.658 1.00 71.00 198 PHE A O 1
ATOM 1594 N N . TYR A 1 199 ? 12.463 1.166 -17.686 1.00 71.25 199 TYR A N 1
ATOM 1595 C CA . TYR A 1 199 ? 13.693 1.912 -17.970 1.00 71.25 199 TYR A CA 1
ATOM 1596 C C . TYR A 1 199 ? 14.832 1.433 -17.065 1.00 71.25 199 TYR A C 1
ATOM 1598 O O . TYR A 1 199 ? 14.760 1.641 -15.854 1.00 71.25 199 TYR A O 1
ATOM 1606 N N . PRO A 1 200 ? 15.894 0.822 -17.613 1.00 70.19 200 PRO A N 1
ATOM 1607 C CA . PRO A 1 200 ? 16.914 0.178 -16.815 1.00 70.19 200 PRO A CA 1
ATOM 1608 C C . PRO A 1 200 ? 17.898 1.229 -16.303 1.00 70.19 200 PRO A C 1
ATOM 1610 O O . PRO A 1 200 ? 18.305 2.146 -17.028 1.00 70.19 200 PRO A O 1
ATOM 1613 N N . SER A 1 201 ? 18.298 1.075 -15.043 1.00 70.31 201 SER A N 1
ATOM 1614 C CA . SER A 1 201 ? 19.429 1.813 -14.488 1.00 70.31 201 SER A CA 1
ATOM 1615 C C . SER A 1 201 ? 20.735 1.383 -15.170 1.00 70.31 201 SER A C 1
ATOM 1617 O O . SER A 1 201 ? 20.807 0.322 -15.788 1.00 70.31 201 SER A O 1
ATOM 1619 N N . GLU A 1 202 ? 21.805 2.168 -15.036 1.00 70.56 202 GLU A N 1
ATOM 1620 C CA . G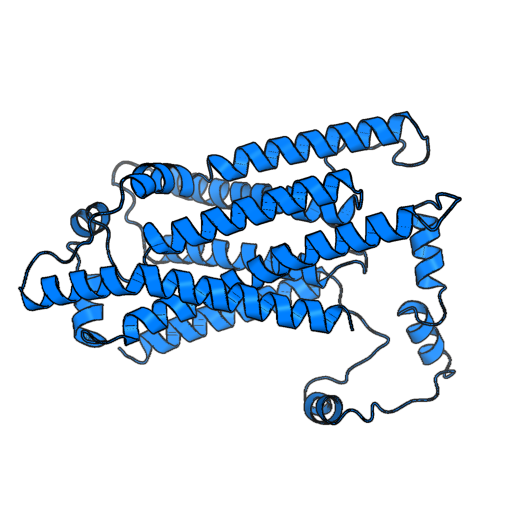LU A 1 202 ? 23.141 1.791 -15.531 1.00 70.56 202 GLU A CA 1
ATOM 1621 C C . GLU A 1 202 ? 23.622 0.438 -14.960 1.00 70.56 202 GLU A C 1
ATOM 1623 O O . GLU A 1 202 ? 24.193 -0.389 -15.674 1.00 70.56 202 GLU A O 1
ATOM 1628 N N . LEU A 1 203 ? 23.325 0.168 -13.683 1.00 67.75 203 LEU A N 1
ATOM 1629 C CA . LEU A 1 203 ? 23.635 -1.104 -13.023 1.00 67.75 203 LEU A CA 1
ATOM 1630 C C . LEU A 1 203 ? 22.853 -2.272 -13.636 1.00 67.75 203 LEU A C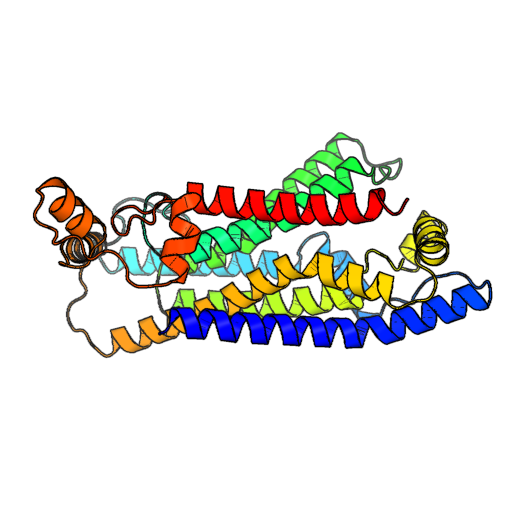 1
ATOM 1632 O O . LEU A 1 203 ? 23.420 -3.342 -13.863 1.00 67.75 203 LEU A O 1
ATOM 1636 N N . ASP A 1 204 ? 21.570 -2.067 -13.930 1.00 64.44 204 ASP A N 1
ATOM 1637 C CA . ASP A 1 204 ? 20.713 -3.100 -14.517 1.00 64.44 204 ASP A CA 1
ATOM 1638 C C . ASP A 1 204 ? 21.005 -3.315 -15.997 1.00 64.44 204 ASP A C 1
ATOM 1640 O O . ASP A 1 204 ? 20.958 -4.449 -16.479 1.00 64.44 204 ASP A O 1
ATOM 1644 N N . TYR A 1 205 ? 21.379 -2.256 -16.714 1.00 67.56 205 TYR A N 1
ATOM 1645 C CA . TYR A 1 205 ? 21.862 -2.341 -18.084 1.00 67.56 205 TYR A CA 1
ATOM 1646 C C . TYR A 1 205 ? 23.126 -3.199 -18.156 1.00 67.56 205 TYR A C 1
ATOM 1648 O O . TYR A 1 205 ? 23.202 -4.097 -18.988 1.00 67.56 205 TYR A O 1
ATOM 1656 N N . ASN A 1 206 ? 24.079 -3.024 -17.239 1.00 68.25 206 ASN A N 1
ATOM 1657 C CA . ASN A 1 206 ? 25.288 -3.851 -17.211 1.00 68.25 206 ASN A CA 1
ATOM 1658 C C . ASN A 1 206 ? 24.993 -5.336 -16.932 1.00 68.25 206 ASN A C 1
ATOM 1660 O O . ASN A 1 206 ? 25.710 -6.205 -17.428 1.00 68.25 206 ASN A O 1
ATOM 1664 N N . LYS A 1 207 ? 23.919 -5.642 -16.191 1.00 67.62 207 LYS A N 1
ATOM 1665 C CA . LYS A 1 207 ? 23.480 -7.022 -15.915 1.00 67.62 207 LYS A CA 1
ATOM 1666 C C . LYS A 1 207 ? 22.692 -7.650 -17.067 1.00 67.62 207 LYS A C 1
ATOM 1668 O O . LYS A 1 207 ? 22.887 -8.818 -17.380 1.00 67.62 207 LYS A O 1
ATOM 1673 N N . THR A 1 208 ? 21.782 -6.894 -17.678 1.00 64.81 208 THR A N 1
ATOM 1674 C CA . THR A 1 208 ? 20.792 -7.402 -18.652 1.00 64.81 208 THR A CA 1
ATOM 1675 C C . THR A 1 208 ? 21.104 -7.024 -20.101 1.00 64.81 208 THR A C 1
ATOM 1677 O O . THR A 1 208 ? 20.367 -7.400 -21.012 1.00 64.81 208 THR A O 1
ATOM 1680 N N . LYS A 1 209 ? 22.171 -6.245 -20.319 1.00 65.12 209 LYS A N 1
ATOM 1681 C CA . LYS A 1 209 ? 22.538 -5.589 -21.587 1.00 65.12 209 LYS A CA 1
ATOM 1682 C C . LYS A 1 209 ? 21.394 -4.786 -22.219 1.00 65.12 209 LYS A C 1
ATOM 1684 O O . LYS A 1 209 ? 21.344 -4.631 -23.433 1.00 65.12 209 LYS A O 1
ATOM 1689 N N . GLY A 1 210 ? 20.445 -4.313 -21.405 1.00 61.28 210 GLY A N 1
ATOM 1690 C CA . GLY A 1 210 ? 19.284 -3.5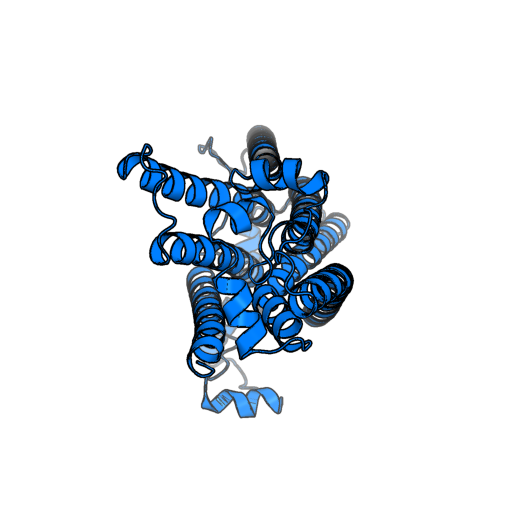49 -21.867 1.00 61.28 210 GLY A CA 1
ATOM 1691 C C . GLY A 1 210 ? 18.286 -4.339 -22.721 1.00 61.28 210 GLY A C 1
ATOM 1692 O O . GLY A 1 210 ? 17.395 -3.728 -23.309 1.00 61.28 210 GLY A O 1
ATOM 1693 N N . GLY A 1 211 ? 18.397 -5.674 -22.785 1.00 63.28 211 GLY A N 1
ATOM 1694 C CA . GLY A 1 211 ? 17.606 -6.501 -23.702 1.00 63.28 211 GLY A CA 1
ATOM 1695 C C . GLY A 1 211 ? 16.093 -6.325 -23.544 1.00 63.28 211 GLY A C 1
ATOM 1696 O O . GLY A 1 211 ? 15.398 -6.132 -24.534 1.00 63.28 211 GLY A O 1
ATOM 1697 N N . ARG A 1 212 ? 15.580 -6.294 -22.304 1.00 68.12 212 ARG A N 1
ATOM 1698 C CA . ARG A 1 212 ? 14.134 -6.129 -22.039 1.00 68.12 212 ARG A CA 1
ATOM 1699 C C . ARG A 1 212 ? 13.604 -4.777 -22.517 1.00 68.12 212 ARG A C 1
ATOM 1701 O O . ARG A 1 212 ? 12.592 -4.714 -23.198 1.00 68.12 212 ARG A O 1
ATOM 1708 N N . THR A 1 213 ? 14.312 -3.695 -22.216 1.00 68.62 213 THR A N 1
ATOM 1709 C CA . THR A 1 213 ? 13.900 -2.341 -22.616 1.00 68.62 213 THR A CA 1
ATOM 1710 C C . THR A 1 213 ? 14.003 -2.126 -24.116 1.00 68.62 213 THR A C 1
ATOM 1712 O O . THR A 1 213 ? 13.173 -1.426 -24.689 1.00 68.62 213 THR A O 1
ATOM 1715 N N . MET A 1 214 ? 14.986 -2.749 -24.766 1.00 68.69 214 MET A N 1
ATOM 1716 C CA . MET A 1 214 ? 15.100 -2.727 -26.219 1.00 68.69 214 MET A CA 1
ATOM 1717 C C . MET A 1 214 ? 13.903 -3.422 -26.880 1.00 68.69 214 MET A C 1
ATOM 1719 O O . MET A 1 214 ? 13.324 -2.850 -27.799 1.00 68.69 214 MET A O 1
ATOM 1723 N N . ILE A 1 215 ? 13.481 -4.583 -26.361 1.00 72.75 215 ILE A N 1
ATOM 1724 C CA . ILE A 1 215 ? 12.265 -5.285 -26.806 1.00 72.75 215 ILE A CA 1
ATOM 1725 C C . ILE A 1 215 ? 11.034 -4.390 -26.611 1.00 72.75 215 ILE A C 1
ATOM 1727 O O . ILE A 1 215 ? 10.264 -4.192 -27.546 1.00 72.75 215 ILE A O 1
ATOM 1731 N N . TYR A 1 216 ? 10.892 -3.757 -25.444 1.00 73.69 216 TYR A N 1
ATOM 1732 C CA . TYR A 1 216 ? 9.761 -2.868 -25.166 1.00 73.69 216 TYR A CA 1
ATOM 1733 C C . TYR A 1 216 ? 9.704 -1.641 -26.081 1.00 73.69 216 TYR A C 1
ATOM 1735 O O . TYR A 1 216 ? 8.626 -1.275 -26.544 1.00 73.69 216 TYR A O 1
ATOM 1743 N N . LEU A 1 217 ? 10.844 -1.010 -26.368 1.00 73.31 217 LEU A N 1
ATOM 1744 C CA . LEU A 1 217 ? 10.916 0.141 -27.273 1.00 73.31 217 LEU A CA 1
ATOM 1745 C C . LEU A 1 217 ? 10.698 -0.253 -28.738 1.00 73.31 217 LEU A C 1
ATOM 1747 O O . LEU A 1 217 ? 10.163 0.548 -29.502 1.00 73.31 217 LEU A O 1
ATOM 1751 N N . GLN A 1 218 ? 11.091 -1.465 -29.135 1.00 72.94 218 GLN A N 1
ATOM 1752 C CA . GLN A 1 218 ? 10.809 -2.003 -30.467 1.00 72.94 218 GLN A CA 1
ATOM 1753 C C . GLN A 1 218 ? 9.326 -2.347 -30.639 1.00 72.94 218 GLN A C 1
ATOM 1755 O O . GLN A 1 218 ? 8.758 -2.038 -31.683 1.00 72.94 218 GLN A O 1
ATOM 1760 N N . TYR A 1 219 ? 8.701 -2.932 -29.614 1.00 69.75 219 TYR A N 1
ATOM 1761 C CA . TYR A 1 219 ? 7.316 -3.394 -29.667 1.00 69.75 219 TYR A CA 1
ATOM 1762 C C . TYR A 1 219 ? 6.300 -2.257 -29.468 1.00 69.75 219 TYR A C 1
ATOM 1764 O O . TYR A 1 219 ? 5.456 -1.993 -30.322 1.00 69.75 219 TYR A O 1
ATOM 1772 N N . TYR A 1 220 ? 6.401 -1.520 -28.358 1.00 70.25 220 TYR A N 1
ATOM 1773 C CA . TYR A 1 220 ? 5.482 -0.419 -28.037 1.00 70.25 220 TYR A CA 1
ATOM 1774 C C . TYR A 1 220 ? 5.855 0.902 -28.729 1.00 70.25 220 TYR A C 1
ATOM 1776 O O . TYR A 1 220 ? 5.095 1.878 -28.669 1.00 70.25 220 TYR A O 1
ATOM 1784 N N . GLY A 1 221 ? 7.006 0.928 -29.405 1.00 67.38 221 GLY A N 1
ATOM 1785 C CA . GLY A 1 221 ? 7.548 2.086 -30.101 1.00 67.38 221 GLY A CA 1
ATOM 1786 C C . GLY A 1 221 ? 8.116 3.152 -29.161 1.00 67.38 221 GLY A C 1
ATOM 1787 O O . GLY A 1 221 ? 8.117 3.038 -27.936 1.00 67.38 221 GLY A O 1
ATOM 1788 N N . THR A 1 222 ? 8.545 4.272 -29.745 1.00 69.00 222 THR A N 1
ATOM 1789 C CA . THR A 1 222 ? 9.022 5.460 -29.011 1.00 69.00 222 THR A CA 1
ATOM 1790 C C . THR A 1 222 ? 7.882 6.365 -28.522 1.00 69.00 222 THR A C 1
ATOM 1792 O O . THR A 1 222 ? 8.059 7.576 -28.396 1.00 69.00 222 THR A O 1
ATOM 1795 N N . GLY A 1 223 ? 6.675 5.817 -28.382 1.00 65.94 223 GLY A N 1
ATOM 1796 C CA . GLY A 1 223 ? 5.473 6.562 -28.020 1.00 65.94 223 GLY A CA 1
ATOM 1797 C C . GLY A 1 223 ? 5.226 6.595 -26.512 1.00 65.94 223 GLY A C 1
ATOM 1798 O O . GLY A 1 223 ? 5.816 5.846 -25.737 1.00 65.94 223 GLY A O 1
ATOM 1799 N N . SER A 1 224 ? 4.245 7.394 -26.091 1.00 75.31 224 SER A N 1
ATOM 1800 C CA . SER A 1 224 ? 3.853 7.533 -24.680 1.00 75.31 224 SER A CA 1
ATOM 1801 C C . SER A 1 224 ? 3.163 6.298 -24.078 1.00 75.31 224 SER A C 1
ATOM 1803 O O . SER A 1 224 ? 2.751 6.340 -22.920 1.00 75.31 224 SER A O 1
ATOM 1805 N N . LYS A 1 225 ? 3.008 5.199 -24.831 1.00 79.19 225 LYS A N 1
ATOM 1806 C CA . LYS A 1 225 ? 2.349 3.968 -24.359 1.00 79.19 225 LYS A CA 1
ATOM 1807 C C . LYS A 1 225 ? 3.080 3.351 -23.163 1.00 79.19 225 LYS A C 1
ATOM 1809 O O . LYS A 1 225 ? 2.434 2.997 -22.183 1.00 79.19 225 LYS A O 1
ATOM 1814 N N . LEU A 1 226 ? 4.414 3.319 -23.189 1.00 76.69 226 LEU A N 1
ATOM 1815 C CA . LEU A 1 226 ? 5.230 2.815 -22.072 1.00 76.69 226 LEU A CA 1
ATOM 1816 C C . LEU A 1 226 ? 5.059 3.655 -20.800 1.00 76.69 226 LEU A C 1
ATOM 1818 O O . LEU A 1 226 ? 4.963 3.116 -19.700 1.00 76.69 226 LEU A O 1
ATOM 1822 N N . LEU A 1 227 ? 4.955 4.980 -20.949 1.00 79.31 227 LEU A N 1
ATOM 1823 C CA . LEU A 1 227 ? 4.645 5.879 -19.834 1.00 79.31 227 LEU A CA 1
ATOM 1824 C C . LEU A 1 227 ? 3.259 5.587 -19.248 1.00 79.31 227 LEU A C 1
ATOM 1826 O O . LEU A 1 227 ? 3.096 5.574 -18.029 1.00 79.31 227 LEU A O 1
ATOM 1830 N N . PHE A 1 228 ? 2.271 5.331 -20.106 1.00 81.62 228 PHE A N 1
ATOM 1831 C CA . PHE A 1 228 ? 0.913 5.013 -19.678 1.00 81.62 228 PHE A CA 1
ATOM 1832 C C . PHE A 1 228 ? 0.843 3.683 -18.915 1.00 81.62 228 PHE A C 1
ATOM 1834 O O . PHE A 1 228 ? 0.261 3.649 -17.832 1.00 81.62 228 PHE A O 1
ATOM 1841 N N . PHE A 1 229 ? 1.484 2.621 -19.413 1.00 79.50 229 PHE A N 1
ATOM 1842 C CA . PHE A 1 229 ? 1.539 1.334 -18.711 1.00 79.50 229 PHE A CA 1
ATOM 1843 C C . PHE A 1 229 ? 2.247 1.434 -17.356 1.00 79.50 229 PHE A C 1
ATOM 1845 O O . PHE A 1 229 ? 1.744 0.883 -16.376 1.00 79.50 229 PHE A O 1
ATOM 1852 N N . GLN A 1 230 ? 3.350 2.194 -17.266 1.00 80.31 230 GLN A N 1
ATOM 1853 C CA . GLN A 1 230 ? 4.030 2.433 -15.986 1.00 80.31 230 GLN A CA 1
ATOM 1854 C C . GLN A 1 230 ? 3.088 3.103 -14.986 1.00 80.31 230 GLN A C 1
ATOM 1856 O O . GLN A 1 230 ? 2.950 2.634 -13.862 1.00 80.31 230 GLN A O 1
ATOM 1861 N N . LEU A 1 231 ? 2.397 4.172 -15.393 1.00 83.81 231 LEU A N 1
ATOM 1862 C CA . LEU A 1 231 ? 1.443 4.838 -14.509 1.00 83.81 231 LEU A CA 1
ATOM 1863 C C . LEU A 1 231 ? 0.309 3.908 -14.081 1.00 83.81 231 LEU A C 1
ATOM 1865 O O . LEU A 1 231 ? -0.058 3.915 -12.909 1.00 83.81 231 LEU A O 1
ATOM 1869 N N . LEU A 1 232 ? -0.242 3.127 -15.014 1.00 85.06 232 LEU A N 1
ATOM 1870 C CA . LEU A 1 232 ? -1.406 2.276 -14.782 1.00 85.06 232 LEU A CA 1
ATOM 1871 C C . LEU A 1 232 ? -1.108 1.143 -13.787 1.00 85.06 232 LEU A C 1
ATOM 1873 O O . LEU A 1 232 ? -1.963 0.816 -12.960 1.00 85.06 232 LEU A O 1
ATOM 1877 N N . LYS A 1 233 ? 0.122 0.617 -13.799 1.00 82.00 233 LYS A N 1
ATOM 1878 C CA . LYS A 1 233 ? 0.612 -0.350 -12.808 1.00 82.00 233 LYS A CA 1
ATOM 1879 C C . LYS A 1 233 ? 0.587 0.213 -11.381 1.00 82.00 233 LYS A C 1
ATOM 1881 O O . LYS A 1 233 ? 0.171 -0.486 -10.464 1.00 82.00 233 LYS A O 1
ATOM 1886 N N . ASP A 1 234 ? 0.946 1.483 -11.193 1.00 82.25 234 ASP A N 1
ATOM 1887 C CA . ASP A 1 234 ? 1.075 2.094 -9.861 1.00 82.25 234 ASP A CA 1
ATOM 1888 C C . ASP A 1 234 ? -0.229 2.687 -9.286 1.00 82.25 234 ASP A C 1
ATOM 1890 O O . ASP A 1 234 ? -0.274 3.084 -8.114 1.00 82.25 234 ASP A O 1
ATOM 1894 N N . ILE A 1 235 ? -1.310 2.753 -10.076 1.00 87.31 235 ILE A N 1
ATOM 1895 C CA . ILE A 1 235 ? -2.600 3.339 -9.658 1.00 87.31 235 ILE A CA 1
ATOM 1896 C C . ILE A 1 235 ? -3.131 2.740 -8.340 1.00 87.31 235 ILE A C 1
ATOM 1898 O O . ILE A 1 235 ? -3.453 3.524 -7.436 1.00 87.31 235 ILE A O 1
ATOM 1902 N N . PRO A 1 236 ? -3.237 1.402 -8.165 1.00 86.56 236 PRO A N 1
ATOM 1903 C CA . PRO A 1 236 ? -3.816 0.822 -6.951 1.00 86.56 236 PRO A CA 1
ATOM 1904 C C . PRO A 1 236 ? -3.033 1.207 -5.698 1.00 86.56 236 PRO A C 1
ATOM 1906 O O . PRO A 1 236 ? -3.626 1.552 -4.672 1.00 86.56 236 PRO A O 1
ATOM 1909 N N . ARG A 1 237 ? -1.700 1.210 -5.800 1.00 85.50 237 ARG A N 1
ATOM 1910 C CA . ARG A 1 237 ? -0.797 1.561 -4.707 1.00 85.50 237 ARG A CA 1
ATOM 1911 C C . ARG A 1 237 ? -0.989 3.011 -4.271 1.00 85.50 237 ARG A C 1
ATOM 1913 O O . ARG A 1 237 ? -1.184 3.268 -3.079 1.00 85.50 237 ARG A O 1
ATOM 1920 N N . TYR A 1 238 ? -0.997 3.958 -5.212 1.00 88.38 238 TYR A N 1
ATOM 1921 C CA . TYR A 1 238 ? -1.196 5.374 -4.882 1.00 88.38 238 TYR A CA 1
ATOM 1922 C C . TYR A 1 238 ? -2.595 5.660 -4.340 1.00 88.38 238 TYR A C 1
ATOM 1924 O O . TYR A 1 238 ? -2.720 6.425 -3.385 1.00 88.38 238 TYR A O 1
ATOM 1932 N N . LEU A 1 239 ? -3.636 5.011 -4.869 1.00 89.31 239 LEU A N 1
ATOM 1933 C CA . LEU A 1 239 ? -4.993 5.131 -4.330 1.00 89.31 239 LEU A CA 1
ATOM 1934 C C . LEU A 1 239 ? -5.071 4.654 -2.874 1.00 89.31 239 LEU A C 1
ATOM 1936 O O . LEU A 1 239 ? -5.648 5.340 -2.026 1.00 89.31 239 LEU A O 1
ATOM 1940 N N . CYS A 1 240 ? -4.459 3.509 -2.564 1.00 90.69 240 CYS A N 1
ATOM 1941 C CA . CYS A 1 240 ? -4.451 2.961 -1.211 1.00 90.69 240 CYS A CA 1
ATOM 1942 C C . CYS A 1 240 ? -3.685 3.862 -0.231 1.00 90.69 240 CYS A C 1
ATOM 1944 O O . CYS A 1 240 ? -4.191 4.184 0.848 1.00 90.69 240 CYS A O 1
ATOM 1946 N N . LEU A 1 241 ? -2.493 4.326 -0.613 1.00 88.88 241 LEU A N 1
ATOM 1947 C CA . LEU A 1 241 ? -1.689 5.214 0.229 1.00 88.88 241 LEU A CA 1
ATOM 1948 C C . LEU A 1 241 ? -2.347 6.587 0.425 1.00 88.88 241 LEU A C 1
ATOM 1950 O O . LEU A 1 241 ? -2.353 7.110 1.545 1.00 88.88 241 LEU A O 1
ATOM 1954 N N . ALA A 1 242 ? -2.966 7.146 -0.620 1.00 91.69 242 ALA A N 1
ATOM 1955 C CA . ALA A 1 242 ? -3.731 8.387 -0.530 1.00 91.69 242 ALA A CA 1
ATOM 1956 C C . ALA A 1 242 ? -4.915 8.239 0.438 1.00 91.69 242 ALA A C 1
ATOM 1958 O O . ALA A 1 242 ? -5.154 9.115 1.276 1.00 91.69 242 ALA A O 1
ATOM 1959 N N . TYR A 1 243 ? -5.617 7.100 0.389 1.00 92.38 243 TYR A N 1
ATOM 1960 C CA . TYR A 1 243 ? -6.699 6.789 1.322 1.00 92.38 243 TYR A CA 1
ATOM 1961 C C . TYR A 1 243 ? -6.254 6.790 2.779 1.00 92.38 243 TYR A C 1
ATOM 1963 O O . TYR A 1 243 ? -6.885 7.453 3.608 1.00 92.38 243 TYR A O 1
ATOM 1971 N N . ILE A 1 244 ? -5.155 6.111 3.106 1.00 91.19 244 ILE A N 1
ATOM 1972 C CA . ILE A 1 244 ? -4.641 6.088 4.482 1.00 91.19 244 ILE A CA 1
ATOM 1973 C C . ILE A 1 244 ? -4.199 7.496 4.909 1.00 91.19 244 ILE A C 1
ATOM 1975 O O . ILE A 1 244 ? -4.557 7.943 6.004 1.00 91.19 244 ILE A O 1
ATOM 1979 N N . SER A 1 245 ? -3.506 8.216 4.020 1.00 91.94 245 SER A N 1
ATOM 1980 C CA . SER A 1 245 ? -2.979 9.569 4.256 1.00 91.94 245 SER A CA 1
ATOM 1981 C C . SER A 1 245 ? -4.059 10.597 4.587 1.00 91.94 245 SER A C 1
ATOM 1983 O O . SER A 1 245 ? -3.791 11.529 5.341 1.00 91.94 245 SER A O 1
ATOM 1985 N N . ILE A 1 246 ? -5.276 10.426 4.064 1.00 92.00 246 ILE A N 1
ATOM 1986 C CA . ILE A 1 246 ? -6.419 11.317 4.314 1.00 92.00 246 ILE A CA 1
ATOM 1987 C C . ILE A 1 246 ? -7.289 10.812 5.466 1.00 92.00 246 ILE A C 1
ATOM 1989 O O . ILE A 1 246 ? -7.777 11.598 6.284 1.00 92.00 246 ILE A O 1
ATOM 1993 N N . LYS A 1 247 ? -7.493 9.494 5.568 1.00 90.81 247 LYS A N 1
ATOM 1994 C CA . LYS A 1 247 ? -8.403 8.925 6.565 1.00 90.81 247 LYS A CA 1
ATOM 1995 C C . LYS A 1 247 ? -7.871 9.076 7.990 1.00 90.81 247 LYS A C 1
ATOM 1997 O O . LYS A 1 247 ? -8.669 9.332 8.892 1.00 90.81 247 LYS A O 1
ATOM 2002 N N . LEU A 1 248 ? -6.561 8.938 8.203 1.00 88.69 248 LEU A N 1
ATOM 2003 C CA . LEU A 1 248 ? -5.938 9.089 9.523 1.00 88.69 248 LEU A CA 1
ATOM 2004 C C . LEU A 1 248 ? -6.098 10.507 10.116 1.00 88.69 248 LEU A C 1
ATOM 2006 O O . LEU A 1 248 ? -6.601 10.598 11.240 1.00 88.69 248 LEU A O 1
ATOM 2010 N N . PRO A 1 249 ? -5.799 11.605 9.391 1.00 89.62 249 PRO A N 1
ATOM 2011 C CA . PRO A 1 249 ? -6.075 12.965 9.861 1.00 89.62 249 PRO A CA 1
ATOM 2012 C C . PRO A 1 249 ? -7.543 13.210 10.213 1.00 89.62 249 PRO A C 1
ATOM 2014 O O . PRO A 1 249 ? -7.845 13.872 11.202 1.00 89.62 249 PRO A O 1
ATOM 2017 N N . ILE A 1 250 ? -8.476 12.655 9.434 1.00 88.56 250 ILE A N 1
ATOM 2018 C CA . ILE A 1 250 ? -9.911 12.800 9.708 1.00 88.56 250 ILE A CA 1
ATOM 2019 C C . ILE A 1 250 ? -10.287 12.094 11.014 1.00 88.56 250 ILE A C 1
ATOM 2021 O O . ILE A 1 250 ? -11.007 12.665 11.830 1.00 88.56 250 ILE A O 1
ATOM 2025 N N . LEU A 1 251 ? -9.758 10.888 11.252 1.00 87.12 251 LEU A N 1
ATOM 2026 C CA . LEU A 1 251 ? -9.942 10.183 12.524 1.00 87.12 251 LEU A CA 1
ATOM 2027 C C . LEU A 1 251 ? -9.342 10.966 13.701 1.00 87.12 251 LEU A C 1
ATOM 2029 O O . LEU A 1 251 ? -9.937 11.014 14.779 1.00 87.12 251 LEU A O 1
ATOM 2033 N N . LEU A 1 252 ? -8.185 11.601 13.501 1.00 88.50 252 LEU A N 1
ATOM 2034 C CA . LEU A 1 252 ? -7.574 12.480 14.496 1.00 88.50 252 LEU A CA 1
ATOM 2035 C C . LEU A 1 252 ? -8.472 13.691 14.795 1.00 88.50 252 LEU A C 1
ATOM 2037 O O . LEU A 1 252 ? -8.726 13.986 15.963 1.00 88.50 252 LEU A O 1
ATOM 2041 N N . TYR A 1 253 ? -8.995 14.354 13.762 1.00 87.88 253 TYR A N 1
ATOM 2042 C CA . TYR A 1 253 ? -9.896 15.498 13.901 1.00 87.88 253 TYR A CA 1
ATOM 2043 C C . TYR A 1 253 ? -11.183 15.129 14.651 1.00 87.88 253 TYR A C 1
ATOM 2045 O O . TYR A 1 253 ? -11.554 15.808 15.610 1.00 87.88 253 TYR A O 1
ATOM 2053 N N . GLU A 1 254 ? -11.830 14.017 14.286 1.00 85.12 254 GLU A N 1
ATOM 2054 C CA . GLU A 1 254 ? -12.997 13.492 15.008 1.00 85.12 254 GLU A CA 1
ATOM 2055 C C . GLU A 1 254 ? -12.672 13.251 16.485 1.00 85.12 254 GLU A C 1
ATOM 2057 O O . GLU A 1 254 ? -13.456 13.604 17.371 1.00 85.12 254 GLU A O 1
ATOM 2062 N N . ARG A 1 255 ? -11.491 12.691 16.774 1.00 82.81 255 ARG A N 1
ATOM 2063 C CA . ARG A 1 255 ? -11.067 12.408 18.145 1.00 82.81 255 ARG A CA 1
ATOM 2064 C C . ARG A 1 255 ? -10.838 13.677 18.960 1.00 82.81 255 ARG A C 1
ATOM 2066 O O . ARG A 1 255 ? -11.258 13.726 20.117 1.00 82.81 255 ARG A O 1
ATOM 2073 N N . ILE A 1 256 ? -10.205 14.691 18.372 1.00 84.00 256 ILE A N 1
ATOM 2074 C CA . ILE A 1 256 ? -9.994 16.000 19.005 1.00 84.00 256 ILE A CA 1
ATOM 2075 C C . ILE A 1 256 ? -11.346 16.672 19.273 1.00 84.00 256 ILE A C 1
ATOM 2077 O O . ILE A 1 256 ? -11.609 17.090 20.401 1.00 84.00 256 ILE A O 1
ATOM 2081 N N . ARG A 1 257 ? -12.245 16.686 18.281 1.00 81.44 257 ARG A N 1
ATOM 2082 C CA . ARG A 1 257 ? -13.592 17.259 18.408 1.00 81.44 257 ARG A CA 1
ATOM 2083 C C . ARG A 1 257 ? -14.405 16.586 19.515 1.00 81.44 257 ARG A C 1
ATOM 2085 O O . ARG A 1 257 ? -15.053 17.267 20.303 1.00 81.44 257 ARG A O 1
ATOM 2092 N N . HIS A 1 258 ? -14.358 15.258 19.611 1.00 70.25 258 HIS A N 1
ATOM 2093 C CA . HIS A 1 258 ? -15.085 14.522 20.648 1.00 70.25 258 HIS A CA 1
ATOM 2094 C C . HIS A 1 258 ? -14.500 14.693 22.052 1.00 70.25 258 HIS A C 1
ATOM 2096 O O . HIS A 1 258 ? -15.259 14.636 23.018 1.00 70.25 258 HIS A O 1
ATOM 2102 N N . ARG A 1 259 ? -13.189 14.940 22.188 1.00 65.50 259 ARG A N 1
ATOM 2103 C CA . ARG A 1 259 ? -12.568 15.268 23.483 1.00 65.50 259 ARG A CA 1
ATOM 2104 C C . ARG A 1 259 ? -13.115 16.573 24.056 1.00 65.50 259 ARG A C 1
ATOM 2106 O O . ARG A 1 259 ? -13.233 16.692 25.268 1.00 65.50 259 ARG A O 1
ATOM 2113 N N . HIS A 1 260 ? -13.485 17.512 23.189 1.00 55.97 260 HIS A N 1
ATOM 2114 C CA . HIS A 1 260 ? -14.071 18.778 23.613 1.00 55.97 260 HIS A CA 1
ATOM 2115 C C . HIS A 1 260 ? -15.506 18.629 24.156 1.00 55.97 260 HIS A C 1
ATOM 2117 O O . HIS A 1 260 ? -15.989 19.520 24.838 1.00 55.97 260 HIS A O 1
ATOM 2123 N N . MET A 1 261 ? -16.175 17.500 23.880 1.00 52.59 261 MET A N 1
ATOM 2124 C CA . MET A 1 261 ? -17.626 17.334 24.041 1.00 52.59 261 MET A CA 1
ATOM 2125 C C . MET A 1 261 ? -18.053 16.242 25.039 1.00 52.59 261 MET A C 1
ATOM 2127 O O . MET A 1 261 ? -19.222 15.858 25.022 1.00 52.59 261 MET A O 1
ATOM 2131 N N . ARG A 1 262 ? -17.176 15.687 25.895 1.00 48.38 262 ARG A N 1
ATOM 2132 C CA . ARG A 1 262 ? -17.666 14.773 26.950 1.00 48.38 262 ARG A CA 1
ATOM 2133 C C . ARG A 1 262 ? -16.786 14.631 28.194 1.00 48.38 262 ARG A C 1
ATOM 2135 O O . ARG A 1 262 ? -15.712 14.031 28.149 1.00 48.38 262 ARG A O 1
ATOM 2142 N N . ASP A 1 263 ? -17.380 15.052 29.308 1.00 43.97 263 ASP A N 1
ATOM 2143 C CA . ASP A 1 263 ? -17.255 14.455 30.634 1.00 43.97 263 ASP A CA 1
ATOM 2144 C C . ASP A 1 263 ? -17.672 12.968 30.625 1.00 43.97 263 ASP A C 1
ATOM 2146 O O . ASP A 1 263 ? -18.556 12.548 29.877 1.00 43.97 263 ASP A O 1
ATOM 2150 N N . LYS A 1 264 ? -17.040 12.174 31.499 1.00 52.72 264 LYS A N 1
ATOM 2151 C CA . LYS A 1 264 ? -17.205 10.719 31.737 1.00 52.72 264 LYS A CA 1
ATOM 2152 C C . LYS A 1 264 ? -16.625 9.778 30.660 1.00 52.72 264 LYS A C 1
ATOM 2154 O O . LYS A 1 264 ? -17.239 9.425 29.653 1.00 52.72 264 LYS A O 1
ATOM 2159 N N . GLN A 1 265 ? -15.423 9.272 30.955 1.00 53.97 265 GLN A N 1
ATOM 2160 C CA . GLN A 1 265 ? -14.752 8.184 30.236 1.00 53.97 265 GLN A CA 1
ATOM 2161 C C . GLN A 1 265 ? -15.474 6.835 30.448 1.00 53.97 265 GLN A C 1
ATOM 2163 O O . GLN A 1 265 ? -15.210 6.128 31.420 1.00 53.97 265 GLN A O 1
ATOM 2168 N N . LEU A 1 266 ? -16.361 6.459 29.522 1.00 56.28 266 LEU A N 1
ATOM 2169 C CA . LEU A 1 266 ? -16.870 5.083 29.393 1.00 56.28 266 LEU A CA 1
ATOM 2170 C C . LEU A 1 266 ? -15.748 4.126 28.958 1.00 56.28 266 LEU A C 1
ATOM 2172 O O . LEU A 1 266 ? -14.937 4.479 28.090 1.00 56.28 266 LEU A O 1
ATOM 2176 N N . THR A 1 267 ? -15.728 2.914 29.524 1.00 58.47 267 THR A N 1
ATOM 2177 C CA . THR A 1 267 ? -14.790 1.851 29.124 1.00 58.47 267 THR A CA 1
ATOM 2178 C C . THR A 1 267 ? -15.078 1.372 27.696 1.00 58.47 267 THR A C 1
ATOM 2180 O O . THR A 1 267 ? -16.143 1.628 27.132 1.00 58.47 267 THR A O 1
ATOM 2183 N N . ARG A 1 268 ? -14.111 0.699 27.061 1.00 57.44 268 ARG A N 1
ATOM 2184 C CA . ARG A 1 268 ? -14.239 0.219 25.673 1.00 57.44 268 ARG A CA 1
ATOM 2185 C C . ARG A 1 268 ? -15.421 -0.735 25.502 1.00 57.44 268 ARG A C 1
ATOM 2187 O O . ARG A 1 268 ? -16.198 -0.544 24.580 1.00 57.44 268 ARG A O 1
ATOM 2194 N N . GLU A 1 269 ? -15.583 -1.691 26.409 1.00 57.72 269 GLU A N 1
ATOM 2195 C CA . GLU A 1 269 ? -16.713 -2.629 26.420 1.00 57.72 269 GLU A CA 1
ATOM 2196 C C . GLU A 1 269 ? -18.046 -1.901 26.576 1.00 57.72 269 GLU A C 1
ATOM 2198 O O . GLU A 1 269 ? -18.978 -2.155 25.818 1.00 57.72 269 GLU A O 1
ATOM 2203 N N . GLN A 1 270 ? -18.103 -0.908 27.471 1.00 57.78 270 GLN A N 1
ATOM 2204 C CA . GLN A 1 270 ? -19.279 -0.058 27.621 1.00 57.78 270 GLN A CA 1
ATOM 2205 C C . GLN A 1 270 ? -19.572 0.724 26.344 1.00 57.78 270 GLN A C 1
ATOM 2207 O O . GLN A 1 270 ? -20.728 0.823 25.965 1.00 57.78 270 GLN A O 1
ATOM 2212 N N . LYS A 1 271 ? -18.556 1.240 25.637 1.00 63.06 271 LYS A N 1
ATOM 2213 C CA . LYS A 1 271 ? -18.756 1.883 24.331 1.00 63.06 271 LYS A CA 1
ATOM 2214 C C . LYS A 1 271 ? -19.254 0.891 23.289 1.00 63.06 271 LYS A C 1
ATOM 2216 O O . LYS A 1 271 ? -20.172 1.246 22.567 1.00 63.06 271 LYS A O 1
ATOM 2221 N N . THR A 1 272 ? -18.694 -0.313 23.199 1.00 63.38 272 THR A N 1
ATOM 2222 C CA . THR A 1 272 ? -19.138 -1.328 22.231 1.00 63.38 272 THR A CA 1
ATOM 2223 C C . THR A 1 272 ? -20.589 -1.735 22.485 1.00 63.38 272 THR A C 1
ATOM 2225 O O . THR A 1 272 ? -21.370 -1.762 21.543 1.00 63.38 272 THR A O 1
ATOM 2228 N N . LEU A 1 273 ? -20.969 -1.946 23.750 1.00 62.47 273 LEU A N 1
ATOM 2229 C CA . LEU A 1 273 ? -22.348 -2.223 24.165 1.00 62.47 273 LEU A CA 1
ATOM 2230 C C . LEU A 1 273 ? -23.282 -1.029 23.922 1.00 62.47 273 LEU A C 1
ATOM 2232 O O . LEU A 1 273 ? -24.424 -1.205 23.503 1.00 62.47 273 LEU A O 1
ATOM 2236 N N . LEU A 1 274 ? -22.807 0.203 24.126 1.00 62.66 274 LEU A N 1
ATOM 2237 C CA . LEU A 1 274 ? -23.581 1.403 23.805 1.00 62.66 274 LEU A CA 1
ATOM 2238 C C . LEU A 1 274 ? -23.772 1.536 22.287 1.00 62.66 274 LEU A C 1
ATOM 2240 O O . LEU A 1 274 ? -24.852 1.873 21.825 1.00 62.66 274 LEU A O 1
ATOM 2244 N N . TYR A 1 275 ? -22.730 1.253 21.501 1.00 64.25 275 TYR A N 1
ATOM 2245 C CA . TYR A 1 275 ? -22.777 1.318 20.044 1.00 64.25 275 TYR A CA 1
ATOM 2246 C C . TYR A 1 275 ? -23.670 0.233 19.450 1.00 64.25 275 TYR A C 1
ATOM 2248 O O . TYR A 1 275 ? -24.402 0.541 18.516 1.00 64.25 275 TYR A O 1
ATOM 2256 N N . SER A 1 276 ? -23.650 -0.990 19.986 1.00 61.91 276 SER A N 1
ATOM 2257 C CA . SER A 1 276 ? -24.537 -2.068 19.538 1.00 61.91 276 SER A CA 1
ATOM 2258 C C . SER A 1 276 ? -25.989 -1.844 19.965 1.00 61.91 276 SER A C 1
ATOM 2260 O O . SER A 1 276 ? -26.895 -2.237 19.235 1.00 61.91 276 SER A O 1
ATOM 2262 N N . SER A 1 277 ? -26.234 -1.151 21.083 1.00 61.25 277 SER A N 1
ATOM 2263 C CA . SER A 1 277 ? -27.588 -0.821 21.562 1.00 61.25 277 SER A CA 1
ATOM 2264 C C . SER A 1 277 ? -28.210 0.431 20.926 1.00 61.25 277 SER A C 1
ATOM 2266 O O . SER A 1 277 ? -29.404 0.675 21.108 1.00 61.25 277 SER A O 1
ATOM 2268 N N . LEU A 1 278 ? -27.459 1.219 20.142 1.00 70.12 278 LEU A N 1
ATOM 2269 C CA . LEU A 1 278 ? -28.026 2.351 19.401 1.00 70.12 278 LEU A CA 1
ATOM 2270 C C . LEU A 1 278 ? -29.067 1.877 18.369 1.00 70.12 278 LEU A C 1
ATOM 2272 O O . LEU A 1 278 ? -28.828 0.912 17.649 1.00 70.12 278 LEU A O 1
ATOM 2276 N N . PRO A 1 279 ? -30.184 2.604 18.180 1.00 60.25 279 PRO A N 1
ATOM 2277 C CA . PRO A 1 279 ? -31.292 2.165 17.323 1.00 60.25 279 PRO A CA 1
ATOM 2278 C C . PRO A 1 279 ? -30.948 2.068 15.827 1.00 60.25 279 PRO A C 1
ATOM 2280 O O . PRO A 1 279 ? -31.719 1.466 15.073 1.00 60.25 279 PRO A O 1
ATOM 2283 N N . TYR A 1 280 ? -29.822 2.665 15.419 1.00 65.75 280 TYR A N 1
ATOM 2284 C CA . TYR A 1 280 ? -29.266 2.664 14.062 1.00 65.75 280 TYR A CA 1
ATOM 2285 C C . TYR A 1 280 ? -28.018 1.775 13.921 1.00 65.75 280 TYR A C 1
ATOM 2287 O O . TYR A 1 280 ? -27.357 1.819 12.884 1.00 65.75 280 TYR A O 1
ATOM 2295 N N . SER A 1 281 ? -27.646 1.021 14.960 1.00 69.19 281 SER A N 1
ATOM 2296 C CA . SER A 1 281 ? -26.545 0.062 14.878 1.00 69.19 281 SER A CA 1
ATOM 2297 C C . SER A 1 281 ? -26.906 -1.086 13.933 1.00 69.19 281 SER A C 1
ATOM 2299 O O . SER A 1 281 ? -28.081 -1.357 13.672 1.00 69.19 281 SER A O 1
ATOM 2301 N N . VAL A 1 282 ? -25.888 -1.765 13.405 1.00 70.19 282 VAL A N 1
ATOM 2302 C CA . VAL A 1 282 ? -26.084 -2.904 12.492 1.00 70.19 282 VAL A CA 1
ATOM 2303 C C . VAL A 1 282 ? -26.777 -4.038 13.238 1.00 70.19 282 VAL A C 1
ATOM 2305 O O . VAL A 1 282 ? -27.694 -4.660 12.718 1.00 70.19 282 VAL A O 1
ATOM 2308 N N . GLU A 1 283 ? -26.378 -4.248 14.488 1.00 73.69 283 GLU A N 1
ATOM 2309 C CA . GLU A 1 283 ? -26.903 -5.255 15.396 1.00 73.69 283 GLU A CA 1
ATOM 2310 C C . GLU A 1 283 ? -28.377 -4.984 15.726 1.00 73.69 283 GLU A C 1
ATOM 2312 O O . GLU A 1 283 ? -29.207 -5.884 15.623 1.00 73.69 283 GLU A O 1
ATOM 2317 N N . ALA A 1 284 ? -28.743 -3.734 16.031 1.00 71.56 284 ALA A N 1
ATOM 2318 C CA . ALA A 1 284 ? -30.131 -3.358 16.290 1.00 71.56 284 ALA A CA 1
ATOM 2319 C C . ALA A 1 284 ? -30.999 -3.452 15.027 1.00 71.56 284 ALA A C 1
ATOM 2321 O O . ALA A 1 284 ? -32.161 -3.847 15.110 1.00 71.56 284 ALA A O 1
ATOM 2322 N N . GLN A 1 285 ? -30.461 -3.112 13.851 1.00 73.75 285 GLN A N 1
ATOM 2323 C CA . GLN A 1 285 ? -31.163 -3.285 12.575 1.00 73.75 285 GLN A CA 1
ATOM 2324 C C . GLN A 1 285 ? -31.360 -4.762 12.218 1.00 73.75 285 GLN A C 1
ATOM 2326 O O . GLN A 1 285 ? -32.438 -5.129 11.752 1.00 73.75 285 GLN A O 1
ATOM 2331 N N . TYR A 1 286 ? -30.357 -5.602 12.477 1.00 75.69 286 TYR A N 1
ATOM 2332 C CA . TYR A 1 286 ? -30.435 -7.050 12.299 1.00 75.69 286 TYR A CA 1
ATOM 2333 C C . TYR A 1 286 ? -31.510 -7.660 13.197 1.00 75.69 286 TYR A C 1
ATOM 2335 O O . TYR A 1 286 ? -32.388 -8.365 12.709 1.00 75.69 286 TYR A O 1
ATOM 2343 N N . VAL A 1 287 ? -31.514 -7.310 14.487 1.00 77.31 287 VAL A N 1
ATOM 2344 C CA . VAL A 1 287 ? -32.535 -7.761 15.444 1.00 77.31 287 VAL A CA 1
ATOM 2345 C C . VAL A 1 287 ? -33.933 -7.279 15.036 1.00 77.31 287 VAL A C 1
ATOM 2347 O O . VAL A 1 287 ? -34.867 -8.074 15.003 1.00 77.31 287 VAL A O 1
ATOM 2350 N N . LYS A 1 288 ? -34.091 -6.008 14.640 1.00 75.88 288 LYS A N 1
ATOM 2351 C CA . LYS A 1 288 ? -35.378 -5.479 14.147 1.00 75.88 288 LYS A CA 1
ATOM 2352 C C . LYS A 1 288 ? -35.891 -6.227 12.916 1.00 75.88 288 LYS A C 1
ATOM 2354 O O . LYS A 1 288 ? -37.088 -6.479 12.831 1.00 75.88 288 LYS A O 1
ATOM 2359 N N . LYS A 1 289 ? -35.009 -6.582 11.976 1.00 75.06 289 LYS A N 1
ATOM 2360 C CA . LYS A 1 289 ? -35.363 -7.402 10.806 1.00 75.06 289 LYS A CA 1
ATOM 2361 C C . LYS A 1 289 ? -35.725 -8.833 11.198 1.00 75.06 289 LYS A C 1
ATOM 2363 O O . LYS A 1 289 ? -36.702 -9.354 10.675 1.00 75.06 289 LYS A O 1
ATOM 2368 N N . LEU A 1 290 ? -34.992 -9.436 12.137 1.00 78.62 290 LEU A N 1
ATOM 2369 C CA . LEU A 1 290 ? -35.263 -10.785 12.646 1.00 78.62 290 LEU A CA 1
ATOM 2370 C C . LEU A 1 290 ? -36.671 -10.892 13.252 1.00 78.62 290 LEU A C 1
ATOM 2372 O O . LEU A 1 290 ? -37.370 -11.870 13.017 1.00 78.62 290 LEU A O 1
ATOM 2376 N N . PHE A 1 291 ? -37.099 -9.862 13.985 1.00 82.06 291 PHE A N 1
ATOM 2377 C CA . PHE A 1 291 ? -38.428 -9.789 14.599 1.00 82.06 291 PHE A CA 1
ATOM 2378 C C . PHE A 1 291 ? -39.509 -9.176 13.690 1.00 82.06 291 PHE A C 1
ATOM 2380 O O . PHE A 1 291 ? -40.601 -8.877 14.164 1.00 82.06 291 PHE A O 1
ATOM 2387 N N . GLY A 1 292 ? -39.227 -8.944 12.402 1.00 73.75 292 GLY A N 1
ATOM 2388 C CA . GLY A 1 292 ? -40.209 -8.390 11.459 1.00 73.75 292 GLY A CA 1
ATOM 2389 C C . GLY A 1 292 ? -40.642 -6.945 11.751 1.00 73.75 292 GLY A C 1
ATOM 2390 O O . GLY A 1 292 ? -41.632 -6.476 11.204 1.00 73.75 292 GLY A O 1
ATOM 2391 N N . MET A 1 293 ? -39.903 -6.212 12.589 1.00 70.88 293 MET A N 1
ATOM 2392 C CA . MET A 1 293 ? -40.223 -4.840 13.012 1.00 70.88 293 MET A CA 1
ATOM 2393 C C . MET A 1 293 ? -39.693 -3.762 12.052 1.00 70.88 293 MET A C 1
ATOM 2395 O O . MET A 1 293 ? -39.818 -2.564 12.317 1.00 70.88 293 MET A O 1
ATOM 2399 N N . SER A 1 294 ? -39.049 -4.147 10.949 1.00 62.03 294 SER A N 1
ATOM 2400 C CA . SER A 1 294 ? -38.540 -3.200 9.958 1.00 62.03 294 SER A CA 1
ATOM 2401 C C . SER A 1 294 ? -39.568 -2.946 8.857 1.00 62.03 294 SER A C 1
ATOM 2403 O O . SER A 1 294 ? -39.816 -3.826 8.036 1.00 62.03 294 SER A O 1
ATOM 2405 N N . ASN A 1 295 ? -40.074 -1.714 8.761 1.00 55.75 295 ASN A N 1
ATOM 2406 C CA . ASN A 1 295 ? -40.710 -1.238 7.532 1.00 55.75 295 ASN A CA 1
ATOM 2407 C C . ASN A 1 295 ? -39.661 -1.289 6.416 1.00 55.75 295 ASN A C 1
ATOM 2409 O O . ASN A 1 295 ? -38.679 -0.541 6.451 1.00 55.75 295 ASN A O 1
ATOM 2413 N N . ILE A 1 296 ? -39.835 -2.207 5.464 1.00 53.56 296 ILE A N 1
ATOM 2414 C CA . ILE A 1 296 ? -38.926 -2.407 4.333 1.00 53.56 296 ILE A CA 1
ATOM 2415 C C . ILE A 1 296 ? -38.991 -1.149 3.461 1.00 53.56 296 ILE A C 1
ATOM 2417 O O . ILE A 1 296 ? -39.817 -1.027 2.562 1.00 53.56 296 ILE A O 1
ATOM 2421 N N . LYS A 1 297 ? -38.120 -0.176 3.733 1.00 52.69 297 LYS A N 1
ATOM 2422 C CA . LYS A 1 297 ? -37.840 0.896 2.781 1.00 52.69 297 LYS A CA 1
ATOM 2423 C C . LYS A 1 297 ? -36.947 0.301 1.706 1.00 52.69 297 LYS A C 1
ATOM 2425 O O . LYS A 1 297 ? -35.737 0.202 1.883 1.00 52.69 297 LYS A O 1
ATOM 2430 N N . VAL A 1 298 ? -37.562 -0.124 0.608 1.00 49.78 298 VAL A N 1
ATOM 2431 C CA . VAL A 1 298 ? -36.841 -0.428 -0.628 1.00 49.78 298 VAL A CA 1
ATOM 2432 C C . VAL A 1 298 ? -36.048 0.824 -0.995 1.00 49.78 298 VAL A C 1
ATOM 2434 O O . VAL A 1 298 ? -36.615 1.909 -1.133 1.00 49.78 298 VAL A O 1
ATOM 2437 N N . SER A 1 299 ? -34.725 0.691 -1.071 1.00 47.44 299 SER A N 1
ATOM 2438 C CA . SER A 1 299 ? -33.837 1.776 -1.479 1.00 47.44 299 SER A CA 1
ATOM 2439 C C . SER A 1 299 ? -34.283 2.306 -2.846 1.00 47.44 299 SER A C 1
ATOM 2441 O O . SER A 1 299 ? -34.225 1.594 -3.845 1.00 47.44 299 SER A O 1
ATOM 2443 N N . THR A 1 300 ? -34.717 3.567 -2.902 1.00 47.72 300 THR A N 1
ATOM 2444 C CA . THR A 1 300 ? -35.113 4.269 -4.138 1.00 47.72 300 THR A CA 1
ATOM 2445 C C . THR A 1 300 ? -33.913 4.725 -4.974 1.00 47.72 300 THR A C 1
ATOM 2447 O O . THR A 1 300 ? -34.066 5.407 -5.986 1.00 47.72 300 THR A O 1
ATOM 2450 N N . ASN A 1 301 ? -32.693 4.375 -4.560 1.00 52.72 301 ASN A N 1
ATOM 2451 C CA . ASN A 1 301 ? -31.474 4.810 -5.221 1.00 52.72 301 ASN A CA 1
ATOM 2452 C C . ASN A 1 301 ? -31.268 3.992 -6.508 1.00 52.72 301 ASN A C 1
ATOM 2454 O O . ASN A 1 301 ? -31.037 2.785 -6.431 1.00 52.72 301 ASN A O 1
ATOM 2458 N N . ARG A 1 302 ? -31.308 4.628 -7.690 1.00 54.12 302 ARG A N 1
ATOM 2459 C CA . ARG A 1 302 ? -31.161 3.943 -8.998 1.00 54.12 302 ARG A CA 1
ATOM 2460 C C . ARG A 1 302 ? -29.902 3.070 -9.087 1.00 54.12 302 ARG A C 1
ATOM 2462 O O . ARG A 1 302 ? -29.958 1.983 -9.643 1.00 54.12 302 ARG A O 1
ATOM 2469 N N . PHE A 1 303 ? -28.798 3.493 -8.466 1.00 51.59 303 PHE A N 1
ATOM 2470 C CA . PHE A 1 303 ? -27.568 2.693 -8.374 1.00 51.59 303 PHE A CA 1
ATOM 2471 C C . PHE A 1 303 ? -27.739 1.403 -7.558 1.00 51.59 303 PHE A C 1
ATOM 2473 O O . PHE A 1 303 ? -27.130 0.389 -7.867 1.00 51.59 303 PHE A O 1
ATOM 2480 N N . SER A 1 304 ? -28.577 1.404 -6.520 1.00 49.94 304 SER A N 1
ATOM 2481 C CA . SER A 1 304 ? -28.837 0.190 -5.736 1.00 49.94 304 SER A CA 1
ATOM 2482 C C . SER A 1 304 ? -29.685 -0.832 -6.499 1.00 49.94 304 SER A C 1
ATOM 2484 O O . SER A 1 304 ? -29.525 -2.027 -6.276 1.00 49.94 304 SER A O 1
ATOM 2486 N N . GLN A 1 305 ? -30.534 -0.376 -7.429 1.00 53.44 305 GLN A N 1
ATOM 2487 C CA . GLN A 1 305 ? -31.357 -1.241 -8.280 1.00 53.44 305 GLN A CA 1
ATOM 2488 C C . GLN A 1 305 ? -30.530 -1.936 -9.369 1.00 53.44 305 GLN A C 1
ATOM 2490 O O . GLN A 1 305 ? -30.756 -3.108 -9.646 1.00 53.44 305 GLN A O 1
ATOM 2495 N N . THR A 1 306 ? -29.524 -1.272 -9.946 1.00 54.31 306 THR A N 1
ATOM 2496 C CA . THR A 1 306 ? -28.608 -1.917 -10.904 1.00 54.31 306 THR A CA 1
ATOM 2497 C C . THR A 1 306 ? -27.704 -2.958 -10.242 1.00 54.31 306 THR A C 1
ATOM 2499 O O . THR A 1 306 ? -27.457 -4.008 -10.827 1.00 54.31 306 THR A O 1
ATOM 2502 N N . PHE A 1 307 ? -27.257 -2.724 -9.004 1.00 47.78 307 PHE A N 1
ATOM 2503 C CA . PHE A 1 307 ? -26.434 -3.693 -8.265 1.00 47.78 307 PHE A CA 1
ATOM 2504 C C . PHE A 1 307 ? -27.230 -4.815 -7.574 1.00 47.78 307 PHE A C 1
ATOM 2506 O O . PHE A 1 307 ? -26.624 -5.812 -7.179 1.00 47.78 307 PHE A O 1
ATOM 2513 N N . GLN A 1 308 ? -28.563 -4.711 -7.472 1.00 49.09 308 GLN A N 1
ATOM 2514 C CA . GLN A 1 308 ? -29.417 -5.762 -6.896 1.00 49.09 308 GLN A CA 1
ATOM 2515 C C . GLN A 1 308 ? -29.282 -7.113 -7.616 1.00 49.09 308 GLN A C 1
ATOM 2517 O O . GLN A 1 308 ? -29.427 -8.146 -6.969 1.00 49.09 308 GLN A O 1
ATOM 2522 N N . PHE A 1 309 ? -28.959 -7.113 -8.915 1.00 48.16 309 PHE A N 1
ATOM 2523 C CA . PHE A 1 309 ? -28.780 -8.335 -9.709 1.00 48.16 309 PHE A CA 1
ATOM 2524 C C . PHE A 1 309 ? -27.489 -9.107 -9.400 1.00 48.16 309 PHE A C 1
ATOM 2526 O O . PHE A 1 309 ? -27.415 -10.295 -9.696 1.00 48.16 309 PHE A O 1
ATOM 2533 N N . ILE A 1 310 ? -26.483 -8.462 -8.801 1.00 50.72 310 ILE A N 1
ATOM 2534 C CA . ILE A 1 310 ? -25.175 -9.079 -8.512 1.00 50.72 310 ILE A CA 1
ATOM 2535 C C . ILE A 1 310 ? -25.026 -9.352 -7.008 1.00 50.72 310 ILE A C 1
ATOM 2537 O O . ILE A 1 310 ? -24.440 -10.356 -6.610 1.00 50.72 310 ILE A O 1
ATOM 2541 N N . TYR A 1 311 ? -25.575 -8.480 -6.155 1.00 49.28 311 TYR A N 1
ATOM 2542 C CA . TYR A 1 311 ? -25.580 -8.659 -4.706 1.00 49.28 311 TYR A CA 1
ATOM 2543 C C . TYR A 1 311 ? -26.711 -7.840 -4.067 1.00 49.28 311 TYR A C 1
ATOM 2545 O O . TYR A 1 311 ? -26.763 -6.614 -4.199 1.00 49.28 311 TYR A O 1
ATOM 2553 N N . ALA A 1 312 ? -27.606 -8.493 -3.320 1.00 52.72 312 ALA A N 1
ATOM 2554 C CA . ALA A 1 312 ? -28.634 -7.793 -2.558 1.00 52.72 312 ALA A CA 1
ATOM 2555 C C . ALA A 1 312 ? -27.986 -7.046 -1.379 1.00 52.72 312 ALA A C 1
ATOM 2557 O O . ALA A 1 312 ? -27.566 -7.652 -0.391 1.00 52.72 312 ALA A O 1
ATOM 2558 N N . TRP A 1 313 ? -27.896 -5.718 -1.482 1.00 55.34 313 TRP A N 1
ATOM 2559 C CA . TRP A 1 313 ? -27.398 -4.862 -0.405 1.00 55.34 313 TRP A CA 1
ATOM 2560 C C . TRP A 1 313 ? -28.247 -5.045 0.861 1.00 55.34 313 TRP A C 1
ATOM 2562 O O . TRP A 1 313 ? -29.382 -4.578 0.949 1.00 55.34 313 TRP A O 1
ATOM 2572 N N . ARG A 1 314 ? -27.689 -5.747 1.853 1.00 59.31 314 ARG A N 1
ATOM 2573 C CA . ARG A 1 314 ? -28.266 -5.899 3.191 1.00 59.31 314 ARG A CA 1
ATOM 2574 C C . ARG A 1 314 ? -27.650 -4.875 4.136 1.00 59.31 314 ARG A C 1
ATOM 2576 O O . ARG A 1 314 ? -26.504 -5.026 4.541 1.00 59.31 314 ARG A O 1
ATOM 2583 N N . ASP A 1 315 ? -28.425 -3.871 4.536 1.00 59.59 315 ASP A N 1
ATOM 2584 C CA . ASP A 1 315 ? -27.977 -2.856 5.509 1.00 59.59 315 ASP A CA 1
ATOM 2585 C C . ASP A 1 315 ? -27.659 -3.436 6.903 1.00 59.59 315 ASP A C 1
ATOM 2587 O O . ASP A 1 315 ? -26.895 -2.862 7.677 1.00 59.59 315 ASP A O 1
ATOM 2591 N N . ASP A 1 316 ? -28.226 -4.604 7.203 1.00 60.47 316 ASP A N 1
ATOM 2592 C CA . ASP A 1 316 ? -28.142 -5.325 8.474 1.00 60.47 316 ASP A CA 1
ATOM 2593 C C . ASP A 1 316 ? -27.002 -6.343 8.544 1.00 60.47 316 ASP A C 1
ATOM 2595 O O . ASP A 1 316 ? -26.783 -6.951 9.588 1.00 60.47 316 ASP A O 1
ATOM 2599 N N . PHE A 1 317 ? -26.268 -6.541 7.449 1.00 67.12 317 PHE A N 1
ATOM 2600 C CA . PHE A 1 317 ? -25.168 -7.491 7.404 1.00 67.12 317 PHE A CA 1
ATOM 2601 C C . PHE A 1 317 ? -23.876 -6.799 6.990 1.00 67.12 317 PHE A C 1
ATOM 2603 O O . PHE A 1 317 ? -23.816 -6.075 5.998 1.00 67.12 317 PHE A O 1
ATOM 2610 N N . ARG A 1 318 ? -22.801 -7.037 7.746 1.00 68.81 318 ARG A N 1
ATOM 2611 C CA . ARG A 1 318 ? -21.476 -6.512 7.410 1.00 68.81 318 ARG A CA 1
ATOM 2612 C C . ARG A 1 318 ? -20.414 -7.591 7.543 1.00 68.81 318 ARG A C 1
ATOM 2614 O O . ARG A 1 318 ? -20.177 -8.084 8.644 1.00 68.81 318 ARG A O 1
ATOM 2621 N N . PHE A 1 319 ? -19.695 -7.852 6.454 1.00 73.56 319 PHE A N 1
ATOM 2622 C CA . PHE A 1 319 ? -18.567 -8.786 6.411 1.00 73.56 319 PHE A CA 1
ATOM 2623 C C . PHE A 1 319 ? -17.448 -8.418 7.385 1.00 73.56 319 PHE A C 1
ATOM 2625 O O . PHE A 1 319 ? -17.106 -7.241 7.535 1.00 73.56 319 PHE A O 1
ATOM 2632 N N . SER A 1 320 ? -16.851 -9.421 8.033 1.00 75.94 320 SER A N 1
ATOM 2633 C CA . SER A 1 320 ? -15.700 -9.228 8.924 1.00 75.94 320 SER A CA 1
ATOM 2634 C C . SER A 1 320 ? -14.544 -8.526 8.204 1.00 75.94 320 SER A C 1
ATOM 2636 O O . SER A 1 320 ? -14.429 -8.582 6.979 1.00 75.94 320 SER A O 1
ATOM 2638 N N . SER A 1 321 ? -13.665 -7.864 8.963 1.00 76.88 321 SER A N 1
ATOM 2639 C CA . SER A 1 321 ? -12.491 -7.200 8.384 1.00 76.88 321 SER A CA 1
ATOM 2640 C C . SER A 1 321 ? -11.616 -8.175 7.588 1.00 76.88 321 SER A C 1
ATOM 2642 O O . SER A 1 321 ? -11.133 -7.785 6.535 1.00 76.88 321 SER A O 1
ATOM 2644 N N . ARG A 1 322 ? -11.511 -9.452 8.002 1.00 79.44 322 ARG A N 1
ATOM 2645 C CA . ARG A 1 322 ? -10.816 -10.508 7.232 1.00 79.44 322 ARG A CA 1
ATOM 2646 C C . ARG A 1 322 ? -11.374 -10.659 5.831 1.00 79.44 322 ARG A C 1
ATOM 2648 O O . ARG A 1 322 ? -10.622 -10.621 4.869 1.00 79.44 322 ARG A O 1
ATOM 2655 N N . VAL A 1 323 ? -12.686 -10.852 5.735 1.00 82.50 323 VAL A N 1
ATOM 2656 C CA . VAL A 1 323 ? -13.346 -11.139 4.461 1.00 82.50 323 VAL A CA 1
ATOM 2657 C C . VAL A 1 323 ? -13.201 -9.946 3.522 1.00 82.50 323 VAL A C 1
ATOM 2659 O O . VAL A 1 323 ? -12.853 -10.124 2.361 1.00 82.50 323 VAL A O 1
ATOM 2662 N N . VAL A 1 324 ? -13.373 -8.724 4.039 1.00 82.88 324 VAL A N 1
ATOM 2663 C CA . VAL A 1 324 ? -13.161 -7.505 3.244 1.00 82.88 324 VAL A CA 1
ATOM 2664 C C . VAL A 1 324 ? -11.706 -7.395 2.779 1.00 82.88 324 VAL A C 1
ATOM 2666 O O . VAL A 1 324 ? -11.490 -7.143 1.600 1.00 82.88 324 VAL A O 1
ATOM 2669 N N . SER A 1 325 ? -10.725 -7.636 3.658 1.00 83.38 325 SER A N 1
ATOM 2670 C CA . SER A 1 325 ? -9.303 -7.626 3.290 1.00 83.38 325 SER A CA 1
ATOM 2671 C C . SER A 1 325 ? -8.977 -8.648 2.198 1.00 83.38 325 SER A C 1
ATOM 2673 O O . SER A 1 325 ? -8.294 -8.312 1.235 1.00 83.38 325 SER A O 1
ATOM 2675 N N . VAL A 1 326 ? -9.496 -9.876 2.310 1.00 85.31 326 VAL A N 1
ATOM 2676 C CA . VAL A 1 326 ? -9.287 -10.934 1.309 1.00 85.31 326 VAL A CA 1
ATOM 2677 C C . VAL A 1 326 ? -9.856 -10.514 -0.043 1.00 85.31 326 VAL A C 1
ATOM 2679 O O . VAL A 1 326 ? -9.147 -10.585 -1.042 1.00 85.31 326 VAL A O 1
ATOM 2682 N N . TYR A 1 327 ? -11.092 -10.008 -0.084 1.00 85.75 327 TYR A N 1
ATOM 2683 C CA . TYR A 1 327 ? -11.683 -9.537 -1.337 1.00 85.75 327 TYR A CA 1
ATOM 2684 C C . TYR A 1 327 ? -10.892 -8.386 -1.963 1.00 85.75 327 TYR A C 1
ATOM 2686 O O . TYR A 1 327 ? -10.673 -8.394 -3.172 1.00 85.75 327 TYR A O 1
ATOM 2694 N N . THR A 1 328 ? -10.415 -7.424 -1.164 1.00 84.94 328 THR A N 1
ATOM 2695 C CA . THR A 1 328 ? -9.580 -6.334 -1.690 1.00 84.94 328 THR A CA 1
ATOM 2696 C C . THR A 1 328 ? -8.247 -6.835 -2.241 1.00 84.94 328 THR A C 1
ATOM 2698 O O . THR A 1 328 ? -7.823 -6.368 -3.294 1.00 84.94 328 THR A O 1
ATOM 2701 N N . SER A 1 329 ? -7.608 -7.810 -1.588 1.00 85.38 329 SER A N 1
ATOM 2702 C CA . SER A 1 329 ? -6.361 -8.406 -2.079 1.00 85.38 329 SER A CA 1
ATOM 2703 C C . SER A 1 329 ? -6.574 -9.214 -3.363 1.00 85.38 329 SER A C 1
ATOM 2705 O O . SER A 1 329 ? -5.766 -9.106 -4.277 1.00 85.38 329 SER A O 1
ATOM 2707 N N . ILE A 1 330 ? -7.675 -9.970 -3.472 1.00 85.25 330 ILE A N 1
ATOM 2708 C CA . ILE A 1 330 ? -8.035 -10.696 -4.704 1.00 85.25 330 ILE A CA 1
ATOM 2709 C C . ILE A 1 330 ? -8.282 -9.715 -5.850 1.00 85.25 330 ILE A C 1
ATOM 2711 O O . ILE A 1 330 ? -7.804 -9.934 -6.956 1.00 85.25 330 ILE A O 1
ATOM 2715 N N . PHE A 1 331 ? -9.001 -8.621 -5.595 1.00 86.50 331 PHE A N 1
ATOM 2716 C CA . PHE A 1 331 ? -9.243 -7.605 -6.615 1.00 86.50 331 PHE A CA 1
ATOM 2717 C C . PHE A 1 331 ? -7.935 -6.982 -7.121 1.00 86.50 331 PHE A C 1
ATOM 2719 O O . PHE A 1 331 ? -7.769 -6.799 -8.323 1.00 86.50 331 PHE A O 1
ATOM 2726 N N . LEU A 1 332 ? -6.988 -6.706 -6.220 1.00 85.00 332 LEU A N 1
ATOM 2727 C CA . LEU A 1 332 ? -5.672 -6.181 -6.584 1.00 85.00 332 LEU A CA 1
ATOM 2728 C C . LEU A 1 332 ? -4.852 -7.201 -7.388 1.00 85.00 332 LEU A C 1
ATOM 2730 O O . LEU A 1 332 ? -4.257 -6.835 -8.397 1.00 85.00 332 LEU A O 1
ATOM 2734 N N . LEU A 1 333 ? -4.885 -8.479 -7.001 1.00 85.56 333 LEU A N 1
ATOM 2735 C CA . LEU A 1 333 ? -4.273 -9.565 -7.770 1.00 85.56 333 LEU A CA 1
ATOM 2736 C C . LEU A 1 333 ? -4.865 -9.656 -9.182 1.00 85.56 333 LEU A C 1
ATOM 2738 O O . LEU A 1 333 ? -4.119 -9.749 -10.149 1.00 85.56 333 LEU A O 1
ATOM 2742 N N . LEU A 1 334 ? -6.193 -9.614 -9.313 1.00 87.31 334 LEU A N 1
ATOM 2743 C CA . LEU A 1 334 ? -6.858 -9.643 -10.616 1.00 87.31 334 LEU A CA 1
ATOM 2744 C C . LEU A 1 334 ? -6.461 -8.435 -11.463 1.00 87.31 334 LEU A C 1
ATOM 2746 O O . LEU A 1 334 ? -6.149 -8.609 -12.633 1.00 87.31 334 LEU A O 1
ATOM 2750 N N . TYR A 1 335 ? -6.407 -7.240 -10.871 1.00 86.94 335 TYR A N 1
ATOM 2751 C CA . TYR A 1 335 ? -5.939 -6.036 -11.555 1.00 86.94 335 TYR A CA 1
ATOM 2752 C C . TYR A 1 335 ? -4.499 -6.199 -12.066 1.00 86.94 335 TYR A C 1
ATOM 2754 O O . TYR A 1 335 ? -4.220 -5.959 -13.241 1.00 86.94 335 TYR A O 1
ATOM 2762 N N . PHE A 1 336 ? -3.597 -6.686 -11.214 1.00 83.31 336 PHE A N 1
ATOM 2763 C CA . PHE A 1 336 ? -2.216 -6.982 -11.586 1.00 83.31 336 PHE A CA 1
ATOM 2764 C C . PHE A 1 336 ? -2.136 -7.995 -12.737 1.00 83.31 336 PHE A C 1
ATOM 2766 O O . PHE A 1 336 ? -1.479 -7.731 -13.744 1.00 83.31 336 PHE A O 1
ATOM 2773 N N . LEU A 1 337 ? -2.866 -9.110 -12.637 1.00 84.00 337 LEU A N 1
ATOM 2774 C CA . LEU A 1 337 ? -2.927 -10.130 -13.684 1.00 84.00 337 LEU A CA 1
ATOM 2775 C C . LEU A 1 337 ? -3.522 -9.586 -14.982 1.00 84.00 337 LEU A C 1
ATOM 2777 O O . LEU A 1 337 ? -3.034 -9.941 -16.044 1.00 84.00 337 LEU A O 1
ATOM 2781 N N . THR A 1 338 ? -4.530 -8.710 -14.934 1.00 84.69 338 THR A N 1
ATOM 2782 C CA . THR A 1 338 ? -5.083 -8.096 -16.151 1.00 84.69 338 THR A CA 1
ATOM 2783 C C . THR A 1 338 ? -4.084 -7.181 -16.841 1.00 84.69 338 THR A C 1
ATOM 2785 O O . THR A 1 338 ? -4.023 -7.192 -18.064 1.00 84.69 338 THR A O 1
ATOM 2788 N N . ILE A 1 339 ? -3.260 -6.446 -16.087 1.00 78.94 339 ILE A N 1
ATOM 2789 C CA . ILE A 1 339 ? -2.184 -5.631 -16.665 1.00 78.94 339 ILE A CA 1
ATOM 2790 C C . ILE A 1 339 ? -1.124 -6.530 -17.298 1.00 78.94 339 ILE A C 1
ATOM 2792 O O . ILE A 1 339 ? -0.714 -6.289 -18.432 1.00 78.94 339 ILE A O 1
ATOM 2796 N N . GLN A 1 340 ? -0.715 -7.595 -16.605 1.00 73.25 340 GLN A N 1
ATOM 2797 C CA . GLN A 1 340 ? 0.246 -8.555 -17.152 1.00 73.25 340 GLN A CA 1
ATOM 2798 C C . GLN A 1 340 ? -0.303 -9.294 -18.379 1.00 73.25 340 GLN A C 1
ATOM 2800 O O . GLN A 1 340 ? 0.405 -9.457 -19.363 1.00 73.25 340 GLN A O 1
ATOM 2805 N N . ALA A 1 341 ? -1.573 -9.693 -18.365 1.00 75.44 341 ALA A N 1
ATOM 2806 C CA . ALA A 1 341 ? -2.223 -10.328 -19.503 1.00 75.44 341 ALA A CA 1
ATOM 2807 C C . ALA A 1 341 ? -2.378 -9.353 -20.677 1.00 75.44 341 ALA A C 1
ATOM 2809 O O . ALA A 1 341 ? -2.123 -9.738 -21.809 1.00 75.44 341 ALA A O 1
ATOM 2810 N N . SER A 1 342 ? -2.726 -8.084 -20.426 1.00 70.19 342 SER A N 1
ATOM 2811 C CA . SER A 1 342 ? -2.751 -7.065 -21.487 1.00 70.19 342 SER A CA 1
ATOM 2812 C C . SER A 1 342 ? -1.377 -6.840 -22.112 1.00 70.19 342 SER A C 1
ATOM 2814 O O . SER A 1 342 ? -1.292 -6.540 -23.293 1.00 70.19 342 SER A O 1
ATOM 2816 N N . HIS A 1 343 ? -0.309 -7.038 -21.338 1.00 60.97 343 HIS A N 1
ATOM 2817 C CA . HIS A 1 343 ? 1.054 -7.002 -21.846 1.00 60.97 343 HIS A CA 1
ATOM 2818 C C . HIS A 1 343 ? 1.387 -8.242 -22.694 1.00 60.97 343 HIS A C 1
ATOM 2820 O O . HIS A 1 343 ? 2.039 -8.101 -23.714 1.00 60.97 343 HIS A O 1
ATOM 2826 N N . LEU A 1 344 ? 0.935 -9.436 -22.294 1.00 58.47 344 LEU A N 1
ATOM 2827 C CA . LEU A 1 344 ? 1.182 -10.710 -22.994 1.00 58.47 344 LEU A CA 1
ATOM 2828 C C . LEU A 1 344 ? 0.320 -10.931 -24.250 1.00 58.47 344 LEU A C 1
ATOM 2830 O O . LEU A 1 344 ? 0.696 -11.717 -25.106 1.00 58.47 344 LEU A O 1
ATOM 2834 N N . ILE A 1 345 ? -0.870 -10.328 -24.334 1.00 56.94 345 ILE A N 1
ATOM 2835 C CA . ILE A 1 345 ? -1.750 -10.429 -25.519 1.00 56.94 345 ILE A CA 1
ATOM 2836 C C . ILE A 1 345 ? -1.271 -9.486 -26.632 1.00 56.94 345 ILE A C 1
ATOM 2838 O O . ILE A 1 345 ? -1.484 -9.761 -27.810 1.00 56.94 345 ILE A O 1
ATOM 2842 N N . ASP A 1 346 ? -0.606 -8.400 -26.243 1.00 47.81 346 ASP A N 1
ATOM 2843 C CA . ASP A 1 346 ? 0.183 -7.548 -27.121 1.00 47.81 346 ASP A CA 1
ATOM 2844 C C . ASP A 1 346 ? 1.634 -8.090 -27.213 1.00 47.81 346 ASP A C 1
ATOM 2846 O O . ASP A 1 346 ? 2.571 -7.311 -27.152 1.00 47.81 346 ASP A O 1
ATOM 2850 N N . GLU A 1 347 ? 1.861 -9.404 -27.316 1.00 44.41 347 GLU A N 1
ATOM 2851 C CA . GLU A 1 347 ? 3.125 -10.043 -27.750 1.00 44.41 347 GLU A CA 1
ATOM 2852 C C . GLU A 1 347 ? 2.791 -11.006 -28.891 1.00 44.41 347 GLU A C 1
ATOM 2854 O O . GLU A 1 347 ? 3.513 -10.965 -29.917 1.00 44.41 347 GLU A O 1
#

InterPro domains:
  IPR026612 Receptor for retinol uptake STRA6-like [PF14752] (62-194)